Protein AF-0000000070797316 (afdb_homodimer)

InterPro domains:
  IPR006115 6-phosphogluconate dehydrogenase, NADP-binding [PF03446] (33-115)
  IPR006183 6-phosphogluconate dehydrogenase [PR00076] (32-55)
  IPR006183 6-phosphogluconate dehydrogenase [PR00076] (95-124)
  IPR006183 6-phosphogluconate dehydrogenase [PTHR11811] (19-117)
  IPR036291 NAD(P)-binding domain superfamily [SSF51735] (32-117)

Nearest PDB structures (foldseek):
  2jkv-assembly2_C  TM=8.839E-01  e=1.333E-13  Homo sapiens
  4gwg-assembly1_A  TM=8.909E-01  e=3.448E-13  Homo sapiens
  1pgn-assembly1_A  TM=8.953E-01  e=1.535E-12  Ovis aries
  2p4q-assembly1_A-2  TM=8.786E-01  e=1.181E-10  Saccharomyces cerevisiae
  8i4q-assembly1_A  TM=8.515E-01  e=7.485E-07  Corynebacterium glutamicum ATCC 13032

pLDDT: mean 78.09, std 25.29, range [27.81, 98.44]

Foldseek 3Di:
DPDDPVPPPPPPPPPPPPPPVPVPVPQLAQDFAAEEEDDDPVRLVVCVVVQVVPGEYEYHYPPQVSQVVSCVPVCPPTNYHYDNDPVSSQSNHDPPYHYHYDDDDDDVVVVVVVVVPPPVPPPPPHD/DPDPPVPCPPPPPPPPPPPPVPVPVPQLAQDFAAEEEDDDPVRLVVCVVVQVVPGEYEYHYPPQVSQVVSCVPVCPPTNYHYDNDPVSSQSNHDPPYHYHYDDDDDDVVVVVVVVVPPPVPPPPPHD

Solvent-accessible surface area (backbone atoms only — not comparable to full-atom values): 14472 Å² total; per-residue (Å²): 136,85,78,81,78,77,77,80,76,73,76,74,72,72,75,70,70,74,71,71,71,66,71,63,71,63,71,61,59,55,68,16,58,32,33,38,39,23,70,34,75,68,37,46,53,51,51,53,52,40,38,77,70,72,41,27,36,30,38,32,38,80,55,46,66,56,38,55,50,39,47,71,50,89,40,47,92,53,71,63,40,75,27,84,42,72,68,53,42,59,46,22,35,29,86,75,40,37,35,36,38,33,26,31,66,45,70,73,51,49,52,49,50,56,55,61,55,35,80,87,40,65,83,60,44,51,58,136,85,78,82,78,77,78,80,76,74,77,74,72,77,74,74,71,75,71,71,70,65,72,64,72,63,71,60,60,54,66,17,59,32,33,38,39,25,69,34,75,69,38,46,53,51,50,53,53,40,39,76,71,70,42,28,37,30,35,31,38,81,55,45,67,57,38,55,50,39,48,70,50,88,40,48,92,53,69,61,40,75,28,85,42,70,69,54,42,59,46,21,36,28,86,77,39,37,34,38,39,32,27,31,66,46,70,71,52,50,53,49,49,55,56,59,56,35,80,84,40,66,83,60,47,50,58

Secondary structure (DSSP, 8-state):
-----------------------------S-BSEEEE--SHHHHHHHHHHHHTT--EEEE-SSHHHHHHHHHTTTTTSS-EE-SSHHHHHHTBPSS-EEEEEEE-SHHHHHHHHHHHSTTS-TTSB-/-----------------------------S-BSEEEE--SHHHHHHHHHHHHTT--EEEE-SSHHHHHHHHHTTTTTSS-EE-SSHHHHHHTBPSS-EEEEEEE-SHHHHHHHHHHHSTTS-TTSB-

Organism: Delphinapterus leucas (NCBI:txid9749)

Radius of gyration: 30.74 Å; Cα contacts (8 Å, |Δi|>4): 399; chains: 2; bounding box: 33×160×83 Å

Structure (mmCIF, N/CA/C/O backbone):
data_AF-0000000070797316-model_v1
#
loop_
_entity.id
_entity.type
_entity.pdbx_description
1 polymer '6-phosphogluconate dehydrogenase, decarboxylating-like isoform X2'
#
loop_
_atom_site.group_PDB
_atom_site.id
_atom_site.type_symbol
_atom_site.label_atom_id
_atom_site.label_alt_id
_atom_site.label_comp_id
_atom_site.label_asym_id
_atom_site.label_entity_id
_atom_site.label_seq_id
_atom_site.pdbx_PDB_ins_code
_atom_site.Cartn_x
_atom_site.Cartn_y
_atom_site.Cartn_z
_atom_site.occupancy
_atom_site.B_iso_or_equiv
_atom_site.auth_seq_id
_atom_site.auth_comp_id
_atom_site.auth_asym_id
_atom_site.auth_atom_id
_atom_site.pdbx_PDB_model_num
ATOM 1 N N . MET A 1 1 ? 17 -79.562 -42.688 1 29.62 1 MET A N 1
ATOM 2 C CA . MET A 1 1 ? 16.516 -78.25 -43.062 1 29.62 1 MET A CA 1
ATOM 3 C C . MET A 1 1 ? 15.875 -77.562 -41.875 1 29.62 1 MET A C 1
ATOM 5 O O . MET A 1 1 ? 14.852 -78 -41.344 1 29.62 1 MET A O 1
ATOM 9 N N . ARG A 1 2 ? 16.766 -77.125 -40.844 1 35.47 2 ARG A N 1
ATOM 10 C CA . ARG A 1 2 ? 16.734 -76.562 -39.5 1 35.47 2 ARG A CA 1
ATOM 11 C C . ARG A 1 2 ? 16.016 -75.188 -39.5 1 35.47 2 ARG A C 1
ATOM 13 O O . ARG A 1 2 ? 16.531 -74.25 -40.062 1 35.47 2 ARG A O 1
ATOM 20 N N . GLY A 1 3 ? 14.625 -75.188 -39.844 1 32.38 3 GLY A N 1
ATOM 21 C CA . GLY A 1 3 ? 13.797 -74 -40.031 1 32.38 3 GLY A CA 1
ATOM 22 C C . GLY A 1 3 ? 13.945 -73 -38.906 1 32.38 3 GLY A C 1
ATOM 23 O O . GLY A 1 3 ? 14.219 -73.375 -37.75 1 32.38 3 GLY A O 1
ATOM 24 N N . ASP A 1 4 ? 14.43 -71.688 -39.219 1 31.62 4 ASP A N 1
ATOM 25 C CA . ASP A 1 4 ? 14.773 -70.438 -38.594 1 31.62 4 ASP A CA 1
ATOM 26 C C . ASP A 1 4 ? 13.609 -69.875 -37.781 1 31.62 4 ASP A C 1
ATOM 28 O O . ASP A 1 4 ? 12.586 -69.438 -38.375 1 31.62 4 ASP A O 1
ATOM 32 N N . ILE A 1 5 ? 13.18 -70.438 -36.656 1 37.09 5 ILE A N 1
ATOM 33 C CA . ILE A 1 5 ? 12.102 -70 -35.781 1 37.09 5 ILE A CA 1
ATOM 34 C C . ILE A 1 5 ? 12.398 -68.562 -35.312 1 37.09 5 ILE A C 1
ATOM 36 O O . ILE A 1 5 ? 13.172 -68.375 -34.375 1 37.09 5 ILE A O 1
ATOM 40 N N . ARG A 1 6 ? 12.758 -67.625 -36.25 1 38.03 6 ARG A N 1
ATOM 41 C CA . ARG A 1 6 ? 12.93 -66.188 -35.844 1 38.03 6 ARG A CA 1
ATOM 42 C C . ARG A 1 6 ? 11.75 -65.688 -35.031 1 38.03 6 ARG A C 1
ATOM 44 O O . ARG A 1 6 ? 10.609 -65.75 -35.469 1 38.03 6 ARG A O 1
ATOM 51 N N . SER A 1 7 ? 11.695 -66.062 -33.656 1 33.03 7 SER A N 1
ATOM 52 C CA . SER A 1 7 ? 10.781 -65.562 -32.625 1 33.03 7 SER A CA 1
ATOM 53 C C . SER A 1 7 ? 10.68 -64.062 -32.656 1 33.03 7 SER A C 1
ATOM 55 O O . SER A 1 7 ? 11.695 -63.344 -32.594 1 33.03 7 SER A O 1
ATOM 57 N N . ALA A 1 8 ? 9.664 -63.375 -33.375 1 30.77 8 ALA A N 1
ATOM 58 C CA . ALA A 1 8 ? 9.172 -62 -33.438 1 30.77 8 ALA A CA 1
ATOM 59 C C . ALA A 1 8 ? 9.016 -61.406 -32.062 1 30.77 8 ALA A C 1
ATOM 61 O O . ALA A 1 8 ? 8.078 -61.719 -31.328 1 30.77 8 ALA A O 1
ATOM 62 N N . SER A 1 9 ? 10.047 -61.344 -31.172 1 31.19 9 SER A N 1
ATOM 63 C CA . SER A 1 9 ? 9.969 -60.562 -29.938 1 31.19 9 SER A CA 1
ATOM 64 C C . SER A 1 9 ? 9.484 -59.156 -30.188 1 31.19 9 SER A C 1
ATOM 66 O O . SER A 1 9 ? 10.164 -58.344 -30.828 1 31.19 9 SER A O 1
ATOM 68 N N . ALA A 1 10 ? 8.219 -58.969 -30.656 1 28.97 10 ALA A N 1
ATOM 69 C CA . ALA A 1 10 ? 7.582 -57.656 -30.781 1 28.97 10 ALA A CA 1
ATOM 70 C C . ALA A 1 10 ? 7.82 -56.812 -29.547 1 28.97 10 ALA A C 1
ATOM 72 O O . ALA A 1 10 ? 7.547 -57.25 -28.422 1 28.97 10 ALA A O 1
ATOM 73 N N . LEU A 1 11 ? 8.93 -55.969 -29.547 1 32.12 11 LEU A N 1
ATOM 74 C CA . LEU A 1 11 ? 9.281 -54.875 -28.641 1 32.12 11 LEU A CA 1
ATOM 75 C C . LEU A 1 11 ? 8.047 -54.031 -28.312 1 32.12 11 LEU A C 1
ATOM 77 O O . LEU A 1 11 ? 7.402 -53.5 -29.219 1 32.12 11 LEU A O 1
ATOM 81 N N . MET A 1 12 ? 7.172 -54.5 -27.453 1 34.19 12 MET A N 1
ATOM 82 C CA . MET A 1 12 ? 6.102 -53.656 -26.938 1 34.19 12 MET A CA 1
ATOM 83 C C . MET A 1 12 ? 6.648 -52.312 -26.469 1 34.19 12 MET A C 1
ATOM 85 O O . MET A 1 12 ? 7.418 -52.25 -25.5 1 34.19 12 MET A O 1
ATOM 89 N N . ARG A 1 13 ? 7.102 -51.5 -27.406 1 33.03 13 ARG A N 1
ATOM 90 C CA . ARG A 1 13 ? 7.438 -50.125 -26.984 1 33.03 13 ARG A CA 1
ATOM 91 C C . ARG A 1 13 ? 6.32 -49.531 -26.141 1 33.03 13 ARG A C 1
ATOM 93 O O . ARG A 1 13 ? 5.16 -49.5 -26.547 1 33.03 13 ARG A O 1
ATOM 100 N N . SER A 1 14 ? 6.301 -49.781 -24.812 1 28.25 14 SER A N 1
ATOM 101 C CA . SER A 1 14 ? 5.453 -49.062 -23.875 1 28.25 14 SER A CA 1
ATOM 102 C C . SER A 1 14 ? 5.375 -47.594 -24.203 1 28.25 14 SER A C 1
ATOM 104 O O . SER A 1 14 ? 6.402 -46.938 -24.375 1 28.25 14 SER A O 1
ATOM 106 N N . SER A 1 15 ? 4.527 -47.219 -25.172 1 31.12 15 SER A N 1
ATOM 107 C CA . SER A 1 15 ? 4.172 -45.812 -25.344 1 31.12 15 SER A CA 1
ATOM 108 C C . SER A 1 15 ? 3.932 -45.125 -24 1 31.12 15 SER A C 1
ATOM 110 O O . SER A 1 15 ? 3.043 -45.531 -23.25 1 31.12 15 SER A O 1
ATOM 112 N N . ALA A 1 16 ? 5.016 -45.031 -23.234 1 32.06 16 ALA A N 1
ATOM 113 C CA . ALA A 1 16 ? 4.844 -44.125 -22.078 1 32.06 16 ALA A CA 1
ATOM 114 C C . ALA A 1 16 ? 4.074 -42.875 -22.453 1 32.06 16 ALA A C 1
ATOM 116 O O . ALA A 1 16 ? 4.453 -42.156 -23.391 1 32.06 16 ALA A O 1
ATOM 117 N N . SER A 1 17 ? 2.738 -42.969 -22.453 1 33.59 17 SER A N 1
ATOM 118 C CA . SER A 1 17 ? 1.875 -41.812 -22.516 1 33.59 17 SER A CA 1
ATOM 119 C C . SER A 1 17 ? 2.48 -40.625 -21.75 1 33.59 17 SER A C 1
ATOM 121 O O . SER A 1 17 ? 2.889 -40.781 -20.594 1 33.59 17 SER A O 1
ATOM 123 N N . ARG A 1 18 ? 3.371 -39.969 -22.391 1 32.66 18 ARG A N 1
ATOM 124 C CA . ARG A 1 18 ? 3.734 -38.656 -21.828 1 32.66 18 ARG A CA 1
ATOM 125 C C . ARG A 1 18 ? 2.51 -37.938 -21.266 1 32.66 18 ARG A C 1
ATOM 127 O O . ARG A 1 18 ? 1.608 -37.562 -22.016 1 32.66 18 ARG A O 1
ATOM 134 N N . ALA A 1 19 ? 1.953 -38.438 -20.156 1 31.92 19 ALA A N 1
ATOM 135 C CA . ALA A 1 19 ? 0.978 -37.625 -19.453 1 31.92 19 ALA A CA 1
ATOM 136 C C . ALA A 1 19 ? 1.397 -36.156 -19.438 1 31.92 19 ALA A C 1
ATOM 138 O O . ALA A 1 19 ? 2.502 -35.812 -19 1 31.92 19 ALA A O 1
ATOM 139 N N . SER A 1 20 ? 1.18 -35.469 -20.531 1 33.41 20 SER A N 1
ATOM 140 C CA . SER A 1 20 ? 1.221 -34 -20.469 1 33.41 20 SER A CA 1
ATOM 141 C C . SER A 1 20 ? 0.668 -33.5 -19.141 1 33.41 20 SER A C 1
ATOM 143 O O . SER A 1 20 ? -0.487 -33.75 -18.797 1 33.41 20 SER A O 1
ATOM 145 N N . SER A 1 21 ? 1.352 -33.688 -18.109 1 33.62 21 SER A N 1
ATOM 146 C CA . SER A 1 21 ? 0.996 -32.906 -16.922 1 33.62 21 SER A CA 1
ATOM 147 C C . SER A 1 21 ? 0.482 -31.531 -17.297 1 33.62 21 SER A C 1
ATOM 149 O O . SER A 1 21 ? 1.249 -30.688 -17.75 1 33.62 21 SER A O 1
ATOM 151 N N . ARG A 1 22 ? -0.568 -31.484 -18.109 1 33.38 22 ARG A N 1
ATOM 152 C CA . ARG A 1 22 ? -1.17 -30.156 -18.109 1 33.38 22 ARG A CA 1
ATOM 153 C C . ARG A 1 22 ? -1.063 -29.5 -16.75 1 33.38 22 ARG A C 1
ATOM 155 O O . ARG A 1 22 ? -1.575 -30.016 -15.758 1 33.38 22 ARG A O 1
ATOM 162 N N . VAL A 1 23 ? 0.022 -29.016 -16.391 1 33.59 23 VAL A N 1
ATOM 163 C CA . VAL A 1 23 ? -0.041 -28.047 -15.297 1 33.59 23 VAL A CA 1
ATOM 164 C C . VAL A 1 23 ? -1.398 -27.344 -15.312 1 33.59 23 VAL A C 1
ATOM 166 O O . VAL A 1 23 ? -1.705 -26.578 -16.234 1 33.59 23 VAL A O 1
ATOM 169 N N . VAL A 1 24 ? -2.523 -28.031 -15.297 1 36.59 24 VAL A N 1
ATOM 170 C CA . VAL A 1 24 ? -3.799 -27.375 -15.031 1 36.59 24 VAL A CA 1
ATOM 171 C C . VAL A 1 24 ? -3.555 -26.016 -14.359 1 36.59 24 VAL A C 1
ATOM 173 O O . VAL A 1 24 ? -2.965 -25.953 -13.273 1 36.59 24 VAL A O 1
ATOM 176 N N . ARG A 1 25 ? -3.1 -25.094 -15.141 1 42 25 ARG A N 1
ATOM 177 C CA . ARG A 1 25 ? -3.135 -23.781 -14.523 1 42 25 ARG A CA 1
ATOM 178 C C . ARG A 1 25 ? -4.262 -23.688 -13.5 1 42 25 ARG A C 1
ATOM 180 O O . ARG A 1 25 ? -5.438 -23.641 -13.867 1 42 25 ARG A O 1
ATOM 187 N N . LYS A 1 26 ? -4.277 -24.547 -12.461 1 45.47 26 LYS A N 1
ATOM 188 C CA . LYS A 1 26 ? -5.285 -24.453 -11.414 1 45.47 26 LYS A CA 1
ATOM 189 C C . LYS A 1 26 ? -5.996 -23.094 -11.461 1 45.47 26 LYS A C 1
ATOM 191 O O . LYS A 1 26 ? -5.348 -22.062 -11.586 1 45.47 26 LYS A O 1
ATOM 196 N N . LYS A 1 27 ? -7.031 -23.031 -12.18 1 51.56 27 LYS A N 1
ATOM 197 C CA . LYS A 1 27 ? -7.906 -21.859 -12.055 1 51.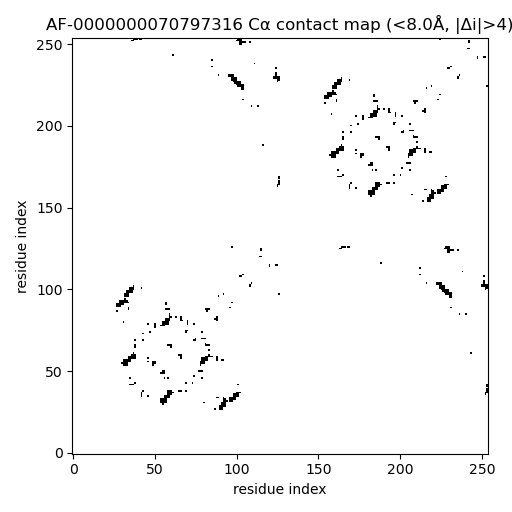56 27 LYS A CA 1
ATOM 198 C C . LYS A 1 27 ? -7.723 -21.172 -10.711 1 51.56 27 LYS A C 1
ATOM 200 O O . LYS A 1 27 ? -7.891 -21.797 -9.656 1 51.56 27 LYS A O 1
ATOM 205 N N . ALA A 1 28 ? -6.809 -20.328 -10.688 1 61.72 28 ALA A N 1
ATOM 206 C CA . ALA A 1 28 ? -6.496 -19.688 -9.414 1 61.72 28 ALA A CA 1
ATOM 207 C C . ALA A 1 28 ? -7.766 -19.281 -8.672 1 61.72 28 ALA A C 1
ATOM 209 O O . ALA A 1 28 ? -8.617 -18.594 -9.234 1 61.72 28 ALA A O 1
ATOM 210 N N . TYR A 1 29 ? -8.391 -20.234 -7.949 1 77.31 29 TYR A N 1
ATOM 211 C CA . TYR A 1 29 ? -9.492 -19.891 -7.062 1 77.31 29 TYR A CA 1
ATOM 212 C C . TYR A 1 29 ? -9.109 -18.75 -6.129 1 77.31 29 TYR A C 1
ATOM 214 O O . TYR A 1 29 ? -7.961 -18.641 -5.695 1 77.31 29 TYR A O 1
ATOM 222 N N . PRO A 1 30 ? -10.047 -17.75 -6.152 1 89.44 30 PRO A N 1
ATOM 223 C CA . PRO A 1 30 ? -9.773 -16.688 -5.191 1 89.44 30 PRO A CA 1
ATOM 224 C C . PRO A 1 30 ? -9.469 -17.219 -3.791 1 89.44 30 PRO A C 1
ATOM 226 O O . PRO A 1 30 ? -10.281 -17.938 -3.209 1 89.44 30 PRO A O 1
ATOM 229 N N . GLU A 1 31 ? -8.234 -16.969 -3.412 1 95.5 31 GLU A N 1
ATOM 230 C CA . GLU A 1 31 ? -7.844 -17.453 -2.09 1 95.5 31 GLU A CA 1
ATOM 231 C C . GLU A 1 31 ? -7.223 -16.328 -1.257 1 95.5 31 GLU A C 1
ATOM 233 O O . GLU A 1 31 ? -7.168 -16.422 -0.029 1 95.5 31 GLU A O 1
ATOM 238 N N . ALA A 1 32 ? -6.758 -15.297 -1.873 1 98.12 32 ALA A N 1
ATOM 239 C CA . ALA A 1 32 ? -6.031 -14.25 -1.16 1 98.12 32 ALA A CA 1
ATOM 240 C C . ALA A 1 32 ? -6.984 -13.188 -0.627 1 98.12 32 ALA A C 1
ATOM 242 O O . ALA A 1 32 ? -7.941 -12.805 -1.303 1 98.12 32 ALA A O 1
ATOM 243 N N . ASP A 1 33 ? -6.684 -12.68 0.552 1 97.12 33 ASP A N 1
ATOM 244 C CA . ASP A 1 33 ? -7.453 -11.602 1.161 1 97.12 33 ASP A CA 1
ATOM 245 C C . ASP A 1 33 ? -7.027 -10.242 0.607 1 97.12 33 ASP A C 1
ATOM 247 O O . ASP A 1 33 ? -7.828 -9.312 0.558 1 97.12 33 ASP A O 1
ATOM 251 N N . ILE A 1 34 ? -5.793 -10.18 0.216 1 96.88 34 ILE A N 1
ATOM 252 C CA . ILE A 1 34 ? -5.219 -8.906 -0.206 1 96.88 34 ILE A CA 1
ATOM 253 C C . ILE A 1 34 ? -4.023 -9.156 -1.122 1 96.88 34 ILE A C 1
ATOM 255 O O . ILE A 1 34 ? -3.326 -10.164 -0.979 1 96.88 34 ILE A O 1
ATOM 259 N N . ALA A 1 35 ? -3.863 -8.297 -2.031 1 97.62 35 ALA A N 1
ATOM 260 C CA . ALA A 1 35 ? -2.672 -8.352 -2.875 1 97.62 35 ALA A CA 1
ATOM 261 C C . ALA A 1 35 ? -1.685 -7.25 -2.508 1 97.62 35 ALA A C 1
ATOM 263 O O . ALA A 1 35 ? -2.088 -6.145 -2.143 1 97.62 35 ALA A O 1
ATOM 264 N N . LEU A 1 36 ? -0.41 -7.59 -2.596 1 97.38 36 LEU A N 1
ATOM 265 C CA . LEU A 1 36 ? 0.636 -6.59 -2.412 1 97.38 36 LEU A CA 1
ATOM 266 C C . LEU A 1 36 ? 1.583 -6.566 -3.607 1 97.38 36 LEU A C 1
ATOM 268 O O . LEU A 1 36 ? 2.113 -7.605 -4.004 1 97.38 36 LEU A O 1
ATOM 272 N N . ILE A 1 37 ? 1.711 -5.375 -4.137 1 95.44 37 ILE A N 1
ATOM 273 C CA . ILE A 1 37 ? 2.605 -5.164 -5.27 1 95.44 37 ILE A CA 1
ATOM 274 C C . ILE A 1 37 ? 3.85 -4.406 -4.812 1 95.44 37 ILE A C 1
ATOM 276 O O . ILE A 1 37 ? 3.76 -3.252 -4.391 1 95.44 37 ILE A O 1
ATOM 280 N N . GLY A 1 38 ? 5.004 -5.098 -4.953 1 93.88 38 GLY A N 1
ATOM 281 C CA . GLY A 1 38 ? 6.277 -4.562 -4.5 1 93.88 38 GLY A CA 1
ATOM 282 C C . GLY A 1 38 ? 6.938 -5.418 -3.434 1 93.88 38 GLY A C 1
ATOM 283 O O . GLY A 1 38 ? 6.457 -5.48 -2.301 1 93.88 38 GLY A O 1
ATOM 284 N N . LEU A 1 39 ? 8.133 -5.984 -3.791 1 94.56 39 LEU A N 1
ATOM 285 C CA . LEU A 1 39 ? 8.742 -6.961 -2.898 1 94.56 39 LEU A CA 1
ATOM 286 C C . LEU A 1 39 ? 10.148 -6.527 -2.5 1 94.56 39 LEU A C 1
ATOM 288 O O . LEU A 1 39 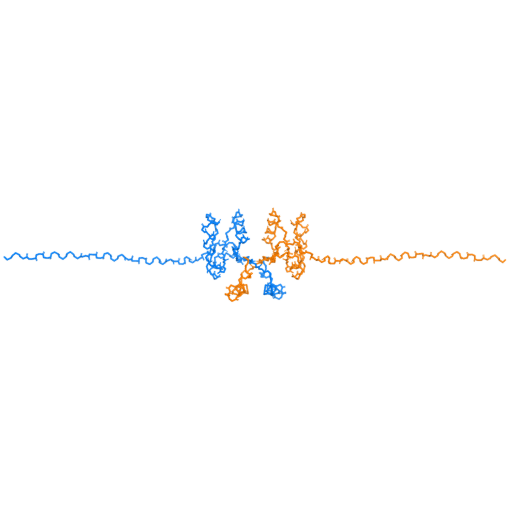? 11.055 -7.359 -2.373 1 94.56 39 LEU A O 1
ATOM 292 N N . ALA A 1 40 ? 10.352 -5.207 -2.473 1 91.75 40 ALA A N 1
ATOM 293 C CA . ALA A 1 40 ? 11.562 -4.777 -1.773 1 91.75 40 ALA A CA 1
ATOM 294 C C . ALA A 1 40 ? 11.516 -5.188 -0.304 1 91.75 40 ALA A C 1
ATOM 296 O O . ALA A 1 40 ? 10.562 -5.824 0.143 1 91.75 40 ALA A O 1
ATOM 297 N N . VAL A 1 41 ? 12.461 -4.875 0.44 1 90.38 41 VAL A N 1
ATOM 298 C CA . VAL A 1 41 ? 12.586 -5.352 1.813 1 90.38 41 VAL A CA 1
ATOM 299 C C . VAL A 1 41 ? 11.352 -4.957 2.615 1 90.38 41 VAL A C 1
ATOM 301 O O . VAL A 1 41 ? 10.797 -5.773 3.355 1 90.38 41 VAL A O 1
ATOM 304 N N . MET A 1 42 ? 10.883 -3.744 2.332 1 90.88 42 MET A N 1
ATOM 305 C CA . MET A 1 42 ? 9.703 -3.264 3.051 1 90.88 42 MET A CA 1
ATOM 306 C C . MET A 1 42 ? 8.477 -4.094 2.695 1 90.88 42 MET A C 1
ATOM 308 O O . MET A 1 42 ? 7.711 -4.484 3.578 1 90.88 42 MET A O 1
ATOM 312 N N . GLY A 1 43 ? 8.281 -4.371 1.476 1 94.56 43 GLY A N 1
ATOM 313 C CA . GLY A 1 43 ? 7.141 -5.152 1.03 1 94.56 43 GLY A CA 1
ATOM 314 C C . GLY A 1 43 ? 7.113 -6.555 1.612 1 94.56 43 GLY A C 1
ATOM 315 O O . GLY A 1 43 ? 6.062 -7.027 2.047 1 94.56 43 GLY A O 1
ATOM 316 N N . GLN A 1 44 ? 8.266 -7.129 1.657 1 95.75 44 GLN A N 1
ATOM 317 C CA . GLN A 1 44 ? 8.367 -8.484 2.191 1 95.75 44 GLN A CA 1
ATOM 318 C C . GLN A 1 44 ? 7.996 -8.516 3.67 1 95.75 44 GLN A C 1
ATOM 320 O O . GLN A 1 44 ? 7.238 -9.391 4.102 1 95.75 44 GLN A O 1
ATOM 325 N N . ASN A 1 45 ? 8.453 -7.609 4.418 1 93 45 ASN A N 1
ATOM 326 C CA . ASN A 1 45 ? 8.141 -7.531 5.84 1 93 45 ASN A CA 1
ATOM 327 C C . ASN A 1 45 ? 6.648 -7.328 6.078 1 93 45 ASN A C 1
ATOM 329 O O . ASN A 1 45 ? 6.074 -7.926 6.988 1 93 45 ASN A O 1
ATOM 333 N N . LEU A 1 46 ? 6.086 -6.559 5.211 1 94 46 LEU A N 1
ATOM 334 C CA . LEU A 1 46 ? 4.656 -6.293 5.328 1 94 46 LEU A CA 1
ATOM 335 C C . LEU A 1 46 ? 3.85 -7.562 5.082 1 94 46 LEU A C 1
ATOM 337 O O . LEU A 1 46 ? 2.918 -7.863 5.832 1 94 46 LEU A O 1
ATOM 341 N N . ILE A 1 47 ? 4.266 -8.234 4.109 1 96.94 47 ILE A N 1
ATOM 342 C CA . ILE A 1 47 ? 3.572 -9.469 3.762 1 96.94 47 ILE A CA 1
ATOM 343 C C . ILE A 1 47 ? 3.672 -10.469 4.914 1 96.94 47 ILE A C 1
ATOM 345 O O . ILE A 1 47 ? 2.674 -11.07 5.309 1 96.94 47 ILE A O 1
ATOM 349 N N . LEU A 1 48 ? 4.801 -10.594 5.457 1 96.44 48 LEU A N 1
ATOM 350 C CA . LEU A 1 48 ? 5.02 -11.57 6.52 1 96.44 48 LEU A CA 1
ATOM 351 C C . LEU A 1 48 ? 4.238 -11.195 7.773 1 96.44 48 LEU A C 1
ATOM 353 O O . LEU A 1 48 ? 3.686 -12.062 8.453 1 96.44 48 LEU A O 1
ATOM 357 N N . ASN A 1 49 ? 4.203 -9.891 8.086 1 93.75 49 ASN A N 1
ATOM 358 C CA . ASN A 1 49 ? 3.391 -9.43 9.203 1 93.75 49 ASN A CA 1
ATOM 359 C C . ASN A 1 49 ? 1.917 -9.773 9.008 1 93.75 49 ASN A C 1
ATOM 361 O O . ASN A 1 49 ? 1.258 -10.258 9.922 1 93.75 49 ASN A O 1
ATOM 365 N N . MET A 1 50 ? 1.439 -9.586 7.801 1 95.19 50 MET A N 1
ATOM 366 C CA . MET A 1 50 ? 0.043 -9.883 7.496 1 95.19 50 MET A CA 1
ATOM 367 C C . MET A 1 50 ? -0.226 -11.383 7.582 1 95.19 50 MET A C 1
ATOM 369 O O . MET A 1 50 ? -1.271 -11.797 8.086 1 95.19 50 MET A O 1
ATOM 373 N N . ASN A 1 51 ? 0.726 -12.062 7.086 1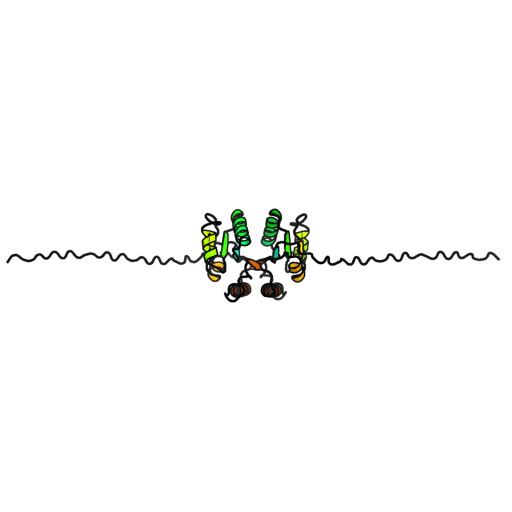 97.12 51 ASN A N 1
ATOM 374 C CA . ASN A 1 51 ? 0.617 -13.508 7.219 1 97.12 51 ASN A CA 1
ATOM 375 C C . ASN A 1 51 ? 0.486 -13.93 8.68 1 97.12 51 ASN A C 1
ATOM 377 O O . ASN A 1 51 ? -0.352 -14.766 9.016 1 97.12 51 ASN A O 1
ATOM 381 N N . ASP A 1 52 ? 1.274 -13.336 9.555 1 94.62 52 ASP A N 1
ATOM 382 C CA . ASP A 1 52 ? 1.287 -13.672 10.977 1 94.62 52 ASP A CA 1
ATOM 383 C C . ASP A 1 52 ? -0.037 -13.297 11.641 1 94.62 52 ASP A C 1
ATOM 385 O O . ASP A 1 52 ? -0.382 -13.828 12.695 1 94.62 52 ASP A O 1
ATOM 389 N N . HIS A 1 53 ? -0.714 -12.445 10.945 1 93.62 53 HIS A N 1
ATOM 390 C CA . HIS A 1 53 ? -2.002 -12.023 11.484 1 93.62 53 HIS A CA 1
ATOM 391 C C . HIS A 1 53 ? -3.148 -12.789 10.828 1 93.62 53 HIS A C 1
ATOM 393 O O . HIS A 1 53 ? -4.312 -12.406 10.977 1 93.62 53 HIS A O 1
ATOM 399 N N . GLY A 1 54 ? -2.795 -13.742 9.93 1 95.38 54 GLY A N 1
ATOM 400 C CA . GLY A 1 54 ? -3.803 -14.68 9.461 1 95.38 54 GLY A CA 1
ATOM 401 C C . GLY A 1 54 ? -4.336 -14.344 8.086 1 95.38 54 GLY A C 1
ATOM 402 O O . GLY A 1 54 ? -5.258 -14.992 7.594 1 95.38 54 GLY A O 1
ATOM 403 N N . PHE A 1 55 ? -3.734 -13.398 7.453 1 96.12 55 PHE A N 1
ATOM 404 C CA . PHE A 1 55 ? -4.184 -13.031 6.117 1 96.12 55 PHE A CA 1
ATOM 405 C C . PHE A 1 55 ? -3.449 -13.844 5.055 1 96.12 55 PHE A C 1
ATOM 407 O O . PHE A 1 55 ? -2.248 -14.094 5.176 1 96.12 55 PHE A O 1
ATOM 414 N N . VAL A 1 56 ? -4.207 -14.164 4.07 1 98.12 56 VAL A N 1
ATOM 415 C CA . VAL A 1 56 ? -3.586 -14.719 2.875 1 98.12 56 VAL A CA 1
ATOM 416 C C . VAL A 1 56 ? -3.246 -13.594 1.898 1 98.12 56 VAL A C 1
ATOM 418 O O . VAL A 1 56 ? -4.137 -12.898 1.404 1 98.12 56 VAL A O 1
ATOM 421 N N . VAL A 1 57 ? -1.938 -13.461 1.632 1 98.25 57 VAL A N 1
ATOM 422 C CA . VAL A 1 57 ? -1.488 -12.359 0.785 1 98.25 57 VAL A CA 1
ATOM 423 C C . VAL A 1 57 ? -1.06 -12.898 -0.578 1 98.25 57 VAL A C 1
ATOM 425 O O . VAL A 1 57 ? -0.328 -13.883 -0.659 1 98.25 57 VAL A O 1
ATOM 428 N N . CYS A 1 58 ? -1.54 -12.242 -1.622 1 98.44 58 CYS A N 1
ATOM 429 C CA . CYS A 1 58 ? -1.031 -12.5 -2.965 1 98.44 58 CYS A CA 1
ATOM 430 C C . CYS A 1 58 ? 0.099 -11.539 -3.311 1 98.44 58 CYS A C 1
ATOM 432 O O . CYS A 1 58 ? -0.122 -10.328 -3.428 1 98.44 58 CYS A O 1
ATOM 434 N N . ALA A 1 59 ? 1.273 -12.086 -3.494 1 98.31 59 ALA A N 1
ATOM 435 C CA . ALA A 1 59 ? 2.459 -11.273 -3.768 1 98.31 59 ALA A CA 1
ATOM 436 C C . ALA A 1 59 ? 2.699 -11.141 -5.27 1 98.31 59 ALA A C 1
ATOM 438 O O . ALA A 1 59 ? 2.639 -12.133 -6.004 1 98.31 59 ALA A O 1
ATOM 439 N N . PHE A 1 60 ? 2.994 -9.906 -5.684 1 96.38 60 PHE A N 1
ATOM 440 C CA . PHE A 1 60 ? 3.354 -9.617 -7.066 1 96.38 60 PHE A CA 1
ATOM 441 C C . PHE A 1 60 ? 4.469 -8.578 -7.133 1 96.38 60 PHE A C 1
ATOM 443 O O . PHE A 1 60 ? 4.551 -7.695 -6.281 1 96.38 60 PHE A O 1
ATOM 450 N N . ASN A 1 61 ? 5.258 -8.773 -8.172 1 94.88 61 ASN A N 1
ATOM 451 C CA . ASN A 1 61 ? 6.348 -7.844 -8.445 1 94.88 61 ASN A CA 1
ATOM 452 C C . ASN A 1 61 ? 6.648 -7.754 -9.945 1 94.88 61 ASN A C 1
ATOM 454 O O . ASN A 1 61 ? 6.391 -8.703 -10.688 1 94.88 61 ASN A O 1
ATOM 458 N N . ARG A 1 62 ? 7.098 -6.625 -10.242 1 90.19 62 ARG A N 1
ATOM 459 C CA . ARG A 1 62 ? 7.457 -6.438 -11.641 1 90.19 62 ARG A CA 1
ATOM 460 C C . ARG A 1 62 ? 8.438 -7.512 -12.102 1 90.19 62 ARG A C 1
ATOM 462 O O . ARG A 1 62 ? 8.242 -8.117 -13.156 1 90.19 62 ARG A O 1
ATOM 469 N N . THR A 1 63 ? 9.469 -7.719 -11.297 1 91.06 63 THR A N 1
ATOM 470 C CA . THR A 1 63 ? 10.383 -8.82 -11.562 1 91.06 63 THR A CA 1
ATOM 471 C C . THR A 1 63 ? 9.859 -10.125 -10.961 1 91.06 63 THR A C 1
ATOM 473 O O . THR A 1 63 ? 9.898 -10.32 -9.742 1 91.06 63 THR A O 1
ATOM 476 N N . VAL A 1 64 ? 9.492 -10.992 -11.805 1 92.25 64 VAL A N 1
ATOM 477 C CA . VAL A 1 64 ? 8.781 -12.195 -11.398 1 92.25 64 VAL A CA 1
ATOM 478 C C . VAL A 1 64 ? 9.703 -13.086 -10.562 1 92.25 64 VAL A C 1
ATOM 480 O O . VAL A 1 64 ? 9.25 -13.75 -9.625 1 92.25 64 VAL A O 1
ATOM 483 N N . SER A 1 65 ? 10.922 -13.094 -10.875 1 96.25 65 SER A N 1
ATOM 484 C CA . SER A 1 65 ? 11.859 -13.945 -10.141 1 96.25 65 SER A CA 1
ATOM 485 C C . SER A 1 65 ? 11.906 -13.57 -8.664 1 96.25 65 SER A C 1
ATOM 487 O O . SER A 1 65 ? 12.172 -14.422 -7.812 1 96.25 65 SER A O 1
ATOM 489 N N . LYS A 1 66 ? 11.641 -12.328 -8.32 1 95.25 66 LYS A N 1
ATOM 490 C CA . LYS A 1 66 ? 11.617 -11.898 -6.926 1 95.25 66 LYS A CA 1
ATOM 491 C C . LYS A 1 66 ? 10.477 -12.562 -6.164 1 95.25 66 LYS A C 1
ATOM 493 O O . LYS A 1 66 ? 10.602 -12.852 -4.973 1 95.25 66 LYS A O 1
ATOM 498 N N . VAL A 1 67 ? 9.406 -12.805 -6.859 1 97.31 67 VAL A N 1
ATOM 499 C CA . VAL A 1 67 ? 8.281 -13.492 -6.246 1 97.31 67 VAL A CA 1
ATOM 500 C C . VAL A 1 67 ? 8.672 -14.922 -5.895 1 97.31 67 VAL A C 1
ATOM 502 O O . VAL A 1 67 ? 8.445 -15.375 -4.766 1 97.31 67 VAL A O 1
ATOM 505 N N . ASP A 1 68 ? 9.273 -15.562 -6.848 1 97.88 68 ASP A N 1
ATOM 506 C CA . ASP A 1 68 ? 9.688 -16.938 -6.645 1 97.88 68 ASP A CA 1
ATOM 507 C C . ASP A 1 68 ? 10.711 -17.047 -5.512 1 97.88 68 ASP A C 1
ATOM 509 O O . ASP A 1 68 ? 10.617 -17.953 -4.672 1 97.88 68 ASP A O 1
ATOM 513 N N . GLU A 1 69 ? 11.641 -16.141 -5.555 1 98.12 69 GLU A N 1
ATOM 514 C CA . GLU A 1 69 ? 12.656 -16.141 -4.504 1 98.12 69 GLU A CA 1
ATOM 515 C C . GLU A 1 69 ? 12.031 -15.898 -3.135 1 98.12 69 GLU A C 1
ATOM 517 O O . GLU A 1 69 ? 12.383 -16.562 -2.16 1 98.12 69 GLU A O 1
ATOM 522 N N . PHE A 1 70 ? 11.148 -14.977 -3.07 1 98.31 70 PHE A N 1
ATOM 523 C CA . PHE A 1 70 ? 10.469 -14.656 -1.821 1 98.31 70 PHE A CA 1
ATOM 524 C C . PHE A 1 70 ? 9.711 -15.859 -1.285 1 98.31 70 PHE A C 1
ATOM 526 O O . PHE A 1 70 ? 9.789 -16.172 -0.095 1 98.31 70 PHE A O 1
ATOM 533 N N . LEU A 1 71 ? 9.016 -16.609 -2.129 1 98.19 71 LEU A N 1
ATOM 534 C CA . LEU A 1 71 ? 8.211 -17.766 -1.74 1 98.19 71 LEU A CA 1
ATOM 535 C C . LEU A 1 71 ? 9.102 -18.922 -1.296 1 98.19 71 LEU A C 1
ATOM 537 O O . LEU A 1 71 ? 8.727 -19.688 -0.406 1 98.19 71 LEU A O 1
ATOM 541 N N . ALA A 1 72 ? 10.234 -18.953 -1.888 1 98.19 72 ALA A N 1
ATOM 542 C CA . ALA A 1 72 ? 11.133 -20.062 -1.628 1 98.19 72 ALA A CA 1
ATOM 543 C C . ALA A 1 72 ? 11.945 -19.828 -0.359 1 98.19 72 ALA A C 1
ATOM 545 O O . ALA A 1 72 ? 12.531 -20.766 0.191 1 98.19 72 ALA A O 1
ATOM 546 N N . ASN A 1 73 ? 12.023 -18.578 0.142 1 97.81 73 ASN A N 1
ATOM 547 C CA . ASN A 1 73 ? 12.883 -18.234 1.271 1 97.81 73 ASN A CA 1
ATOM 548 C C . ASN A 1 73 ? 12.086 -17.625 2.418 1 97.81 73 ASN A C 1
ATOM 550 O O . ASN A 1 73 ? 11.539 -18.344 3.254 1 97.81 73 ASN A O 1
ATOM 554 N N . GLU A 1 74 ? 11.938 -16.297 2.408 1 96.94 74 GLU A N 1
ATOM 555 C CA . GLU A 1 74 ? 11.328 -15.594 3.531 1 96.94 74 GLU A CA 1
ATOM 556 C C . GLU A 1 74 ? 9.898 -16.078 3.779 1 96.94 74 GLU A C 1
ATOM 558 O O . GLU A 1 74 ? 9.445 -16.109 4.922 1 96.94 74 GLU A O 1
ATOM 563 N N . ALA A 1 75 ? 9.203 -16.438 2.729 1 98.25 75 ALA A N 1
ATOM 564 C CA . ALA A 1 75 ? 7.789 -16.781 2.863 1 98.25 75 ALA A CA 1
ATOM 565 C C . ALA A 1 75 ? 7.574 -18.281 2.832 1 98.25 75 ALA A C 1
ATOM 567 O O . ALA A 1 75 ? 6.445 -18.766 2.672 1 98.25 75 ALA A O 1
ATOM 568 N N . LYS A 1 76 ? 8.633 -18.984 2.896 1 97.56 76 LYS A N 1
ATOM 569 C CA . LYS A 1 76 ? 8.516 -20.453 2.924 1 97.56 76 LYS A CA 1
ATOM 570 C C . LYS A 1 76 ? 7.699 -20.906 4.125 1 97.56 76 LYS A C 1
ATOM 572 O O . LYS A 1 76 ? 7.918 -20.453 5.246 1 97.56 76 LYS A O 1
ATOM 577 N N . GLY A 1 77 ? 6.676 -21.781 3.797 1 96.62 77 GLY A N 1
ATOM 578 C CA . GLY A 1 77 ? 5.863 -22.328 4.871 1 96.62 77 GLY A CA 1
ATOM 579 C C . GLY A 1 77 ? 4.723 -21.422 5.285 1 96.62 77 GLY A C 1
ATOM 580 O O . GLY A 1 77 ? 3.984 -21.734 6.219 1 96.62 77 GLY A O 1
ATOM 581 N N . THR A 1 78 ? 4.605 -20.312 4.73 1 97.94 78 THR A N 1
ATOM 582 C CA . THR A 1 78 ? 3.512 -19.391 5.016 1 97.94 78 THR A CA 1
ATOM 583 C C . THR A 1 78 ? 2.338 -19.625 4.074 1 97.94 78 THR A C 1
ATOM 585 O O . THR A 1 78 ? 2.391 -20.516 3.223 1 97.94 78 THR A O 1
ATOM 588 N N . LYS A 1 79 ? 1.307 -18.875 4.211 1 97.88 79 LYS A N 1
ATOM 589 C CA . LYS A 1 79 ? 0.129 -18.984 3.354 1 97.88 79 LYS A CA 1
ATOM 590 C C . LYS A 1 79 ? 0.207 -18.016 2.176 1 97.88 79 LYS A C 1
ATOM 592 O O . LYS A 1 79 ? -0.752 -17.891 1.413 1 97.88 79 LYS A O 1
ATOM 597 N N . VAL A 1 80 ? 1.333 -17.359 2.041 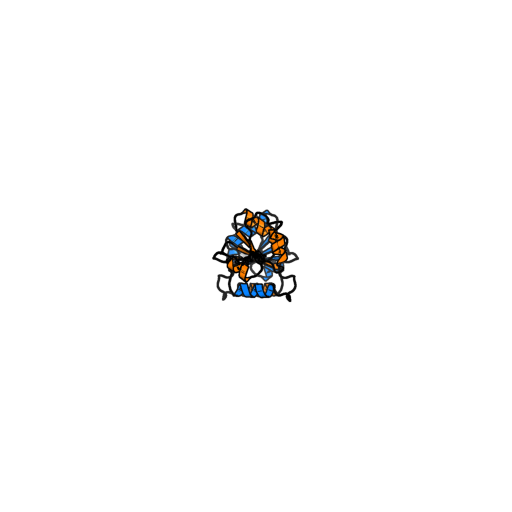1 98.31 80 VAL A N 1
ATOM 598 C CA . VAL A 1 80 ? 1.513 -16.375 0.976 1 98.31 80 VAL A CA 1
ATOM 599 C C . VAL A 1 80 ? 1.441 -17.078 -0.382 1 98.31 80 VAL A C 1
ATOM 601 O O . VAL A 1 80 ? 2.016 -18.156 -0.567 1 98.31 80 VAL A O 1
ATOM 604 N N . VAL A 1 81 ? 0.743 -16.484 -1.327 1 98.12 81 VAL A N 1
ATOM 605 C CA . VAL A 1 81 ? 0.694 -17 -2.691 1 98.12 81 VAL A CA 1
ATOM 606 C C . VAL A 1 81 ? 1.318 -15.984 -3.65 1 98.12 81 VAL A C 1
ATOM 608 O O . VAL A 1 81 ? 1.28 -14.773 -3.398 1 98.12 81 VAL A O 1
ATOM 611 N N . GLY A 1 82 ? 1.875 -16.531 -4.703 1 97.75 82 GLY A N 1
ATOM 612 C CA . GLY A 1 82 ? 2.514 -15.672 -5.688 1 97.75 82 GLY A CA 1
ATOM 613 C C . GLY A 1 82 ? 1.735 -15.57 -6.984 1 97.75 82 GLY A C 1
ATOM 614 O O . GLY A 1 82 ? 0.951 -16.469 -7.316 1 97.75 82 GLY A O 1
ATOM 615 N N . ALA A 1 83 ? 1.931 -14.445 -7.633 1 97 83 ALA A N 1
ATOM 616 C CA . ALA A 1 83 ? 1.418 -14.258 -8.984 1 97 83 ALA A CA 1
ATOM 617 C C . ALA A 1 83 ? 2.525 -13.812 -9.938 1 97 83 ALA A C 1
ATOM 619 O O . ALA A 1 83 ? 3.453 -13.109 -9.531 1 97 83 ALA A O 1
ATOM 620 N N . HIS A 1 84 ? 2.393 -14.234 -11.172 1 95.94 84 HIS A N 1
ATOM 621 C CA . HIS A 1 84 ? 3.438 -13.938 -12.148 1 95.94 84 HIS A CA 1
ATOM 622 C C . HIS A 1 84 ? 2.938 -12.961 -13.211 1 95.94 84 HIS A C 1
ATOM 624 O O . HIS A 1 84 ? 3.648 -12.672 -14.18 1 95.94 84 HIS A O 1
ATOM 630 N N . SER A 1 85 ? 1.717 -12.57 -13.062 1 93.12 85 SER A N 1
ATOM 631 C CA . SER A 1 85 ? 1.112 -11.508 -13.875 1 93.12 85 SER A CA 1
ATOM 632 C C . SER A 1 85 ? 0.038 -10.766 -13.086 1 93.12 85 SER A C 1
ATOM 634 O O . SER A 1 85 ? -0.463 -11.266 -12.078 1 93.12 85 SER A O 1
ATOM 636 N N . LEU A 1 86 ? -0.271 -9.609 -13.539 1 92.38 86 LEU A N 1
ATOM 637 C CA . LEU A 1 86 ? -1.32 -8.82 -12.898 1 92.38 86 LEU A CA 1
ATOM 638 C C . LEU A 1 86 ? -2.66 -9.547 -12.961 1 92.38 86 LEU A C 1
ATOM 640 O O . LEU A 1 86 ? -3.408 -9.57 -11.977 1 92.38 86 LEU A O 1
ATOM 644 N N . GLU A 1 87 ? -2.953 -10.109 -14.094 1 92.44 87 GLU A N 1
ATOM 645 C CA . GLU A 1 87 ? -4.195 -10.852 -14.281 1 92.44 87 GLU A CA 1
ATOM 646 C C . GLU A 1 87 ? -4.293 -12.016 -13.297 1 92.44 87 GLU A C 1
ATOM 648 O O . GLU A 1 87 ? -5.344 -12.234 -12.688 1 92.44 87 GLU A O 1
ATOM 653 N N . GLU A 1 88 ? -3.246 -12.695 -13.227 1 95.31 88 GLU A N 1
ATOM 654 C CA . GLU A 1 88 ? -3.215 -13.797 -12.273 1 95.31 88 GLU A CA 1
ATOM 655 C C . GLU A 1 88 ? -3.406 -13.305 -10.844 1 95.31 88 GLU A C 1
ATOM 657 O O . GLU A 1 88 ? -4.141 -13.906 -10.062 1 95.31 88 GLU A O 1
ATOM 662 N N . MET A 1 89 ? -2.779 -12.219 -10.484 1 95.56 89 MET A N 1
ATOM 663 C CA . MET A 1 89 ? -2.9 -11.648 -9.148 1 95.56 89 MET A CA 1
ATOM 664 C C . MET A 1 89 ? -4.352 -11.312 -8.82 1 95.56 89 MET A C 1
ATOM 666 O O . MET A 1 89 ? -4.871 -11.719 -7.777 1 95.56 89 MET A O 1
ATOM 670 N N . VAL A 1 90 ? -5.004 -10.664 -9.688 1 95 90 VAL A N 1
ATOM 671 C CA . VAL A 1 90 ? -6.383 -10.227 -9.477 1 95 90 VAL A CA 1
ATOM 672 C C . VAL A 1 90 ? -7.297 -11.445 -9.375 1 95 90 VAL A C 1
ATOM 674 O O . VAL A 1 90 ? -8.234 -11.453 -8.578 1 95 90 VAL A O 1
ATOM 677 N N . SER A 1 91 ? -7.031 -12.453 -10.133 1 95.5 91 SER A N 1
ATOM 678 C CA . SER A 1 91 ? -7.867 -13.648 -10.148 1 95.5 91 SER A CA 1
ATOM 679 C C . SER A 1 91 ? -7.773 -14.406 -8.82 1 95.5 91 SER A C 1
ATOM 681 O O . SER A 1 91 ? -8.672 -15.172 -8.477 1 95.5 91 SER A O 1
ATOM 683 N N . LYS A 1 92 ? -6.766 -14.172 -8.109 1 97.06 92 LYS A N 1
ATOM 684 C CA . LYS A 1 92 ? -6.551 -14.891 -6.855 1 97.06 92 LYS A CA 1
ATOM 685 C C . LYS A 1 92 ? -7.195 -14.148 -5.684 1 97.06 92 LYS A C 1
ATOM 687 O O . LYS A 1 92 ? -7.258 -14.68 -4.57 1 97.06 92 LYS A O 1
ATOM 692 N N . LEU A 1 93 ? -7.699 -12.977 -5.895 1 96.56 93 LEU A N 1
ATOM 693 C CA . LEU A 1 93 ? -8.227 -12.133 -4.832 1 96.56 93 LEU A CA 1
ATOM 694 C C . LEU A 1 93 ? -9.695 -12.461 -4.562 1 96.56 93 LEU A C 1
ATOM 696 O O . LEU A 1 93 ? -10.492 -12.562 -5.496 1 96.56 93 LEU A O 1
ATOM 700 N N . LYS A 1 94 ? -9.883 -12.617 -3.291 1 96 94 LYS A N 1
ATOM 701 C CA . LYS A 1 94 ? -11.281 -12.633 -2.865 1 96 94 LYS A CA 1
ATOM 702 C C . LYS A 1 94 ? -11.922 -11.258 -3.016 1 96 94 LYS A C 1
ATOM 704 O O . LYS A 1 94 ? -11.219 -10.234 -2.984 1 96 94 LYS A O 1
ATOM 709 N N . LYS A 1 95 ? -13.219 -11.312 -3.146 1 92.69 95 LYS A N 1
ATOM 710 C CA . LYS A 1 95 ? -13.945 -10.047 -3.154 1 92.69 95 LYS A CA 1
ATOM 711 C C . LYS A 1 95 ? -14.258 -9.586 -1.734 1 92.69 95 LYS A C 1
ATOM 713 O O . LYS A 1 95 ? -14.602 -10.398 -0.873 1 92.69 95 LYS A O 1
ATOM 718 N N . PRO A 1 96 ? -14.195 -8.305 -1.423 1 91.81 96 PRO A N 1
ATOM 719 C CA . PRO A 1 96 ? -13.734 -7.199 -2.27 1 91.81 96 PRO A CA 1
ATOM 720 C C . PRO A 1 96 ? -12.227 -7.242 -2.521 1 91.81 96 PRO A C 1
ATOM 722 O O . PRO A 1 96 ? -11.453 -7.547 -1.608 1 91.81 96 PRO A O 1
ATOM 725 N N . ARG A 1 97 ? -11.781 -6.918 -3.727 1 94.12 97 ARG A N 1
ATOM 726 C CA . ARG A 1 97 ? -10.391 -7.035 -4.145 1 94.12 97 ARG A CA 1
ATOM 727 C C . ARG A 1 97 ? -9.57 -5.848 -3.65 1 94.12 97 ARG A C 1
ATOM 729 O O . ARG A 1 97 ? -9.703 -4.738 -4.168 1 94.12 97 ARG A O 1
ATOM 736 N N . ARG A 1 98 ? -8.734 -6.102 -2.684 1 94.12 98 ARG A N 1
ATOM 737 C CA . ARG A 1 98 ? -7.887 -5.07 -2.098 1 94.12 98 ARG A CA 1
ATOM 738 C C . ARG A 1 98 ? -6.441 -5.227 -2.551 1 94.12 98 ARG A C 1
ATOM 740 O O . ARG A 1 98 ? -5.91 -6.336 -2.576 1 94.12 98 ARG A O 1
ATOM 747 N N . ILE A 1 99 ? -5.91 -4.051 -2.877 1 95.31 99 ILE A N 1
ATOM 748 C CA . ILE A 1 99 ? -4.535 -4.055 -3.365 1 95.31 99 ILE A CA 1
ATOM 749 C C . ILE A 1 99 ? -3.709 -3.025 -2.6 1 95.31 99 ILE A C 1
ATOM 751 O O . ILE A 1 99 ? -4.148 -1.889 -2.404 1 95.31 99 ILE A O 1
ATOM 755 N N . ILE A 1 100 ? -2.588 -3.457 -2.156 1 95.62 100 ILE A N 1
ATOM 756 C CA . ILE A 1 100 ? -1.576 -2.566 -1.6 1 95.62 100 ILE A CA 1
ATOM 757 C C . ILE A 1 100 ? -0.468 -2.338 -2.625 1 95.62 100 ILE A C 1
ATOM 759 O O . ILE A 1 100 ? 0.13 -3.295 -3.125 1 95.62 100 ILE A O 1
ATOM 763 N N . LEU A 1 101 ? -0.231 -1.103 -2.918 1 94.25 101 LEU A N 1
ATOM 764 C CA . LEU A 1 101 ? 0.847 -0.72 -3.822 1 94.25 101 LEU A CA 1
ATOM 765 C C . LEU A 1 101 ? 1.961 -0.001 -3.068 1 94.25 101 LEU A C 1
ATOM 767 O O . LEU A 1 101 ? 1.703 0.959 -2.34 1 94.25 101 LEU A O 1
ATOM 771 N N . LEU A 1 102 ? 3.158 -0.473 -3.217 1 93.94 102 LEU A N 1
ATOM 772 C CA . LEU A 1 102 ? 4.332 0.185 -2.656 1 93.94 102 LEU A CA 1
ATOM 773 C C . LEU A 1 102 ? 5.121 0.909 -3.744 1 93.94 102 LEU A C 1
ATOM 775 O O . LEU A 1 102 ? 5.727 0.27 -4.609 1 93.94 102 LEU A O 1
ATOM 779 N N . VAL A 1 103 ? 5.078 2.25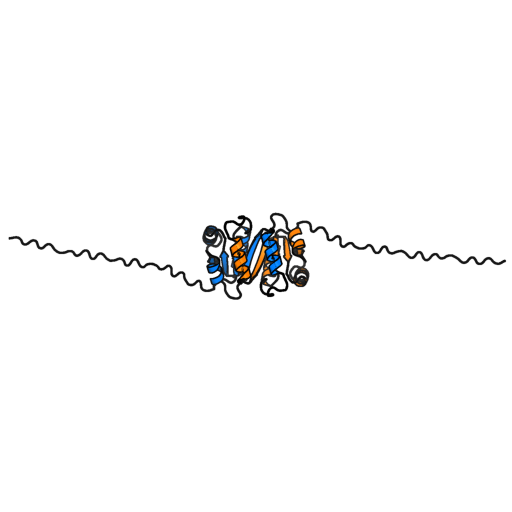 -3.641 1 91.38 103 VAL A N 1
ATOM 780 C CA . VAL A 1 103 ? 5.652 3.02 -4.738 1 91.38 103 VAL A CA 1
ATOM 781 C C . VAL A 1 103 ? 6.562 4.113 -4.188 1 91.38 103 VAL A C 1
ATOM 783 O O . VAL A 1 103 ? 6.438 4.504 -3.023 1 91.38 103 VAL A O 1
ATOM 786 N N . LYS A 1 104 ? 7.453 4.5 -4.984 1 89.44 104 LYS A N 1
ATOM 787 C CA . LYS A 1 104 ? 8.258 5.684 -4.695 1 89.44 104 LYS A CA 1
ATOM 788 C C . LYS A 1 104 ? 7.539 6.957 -5.141 1 89.44 104 LYS A C 1
ATOM 790 O O . LYS A 1 104 ? 6.945 6.992 -6.219 1 89.44 104 LYS A O 1
ATOM 795 N N . ALA A 1 105 ? 7.676 7.867 -4.289 1 88.31 105 ALA A N 1
ATOM 796 C CA . ALA A 1 105 ? 7.066 9.141 -4.664 1 88.31 105 ALA A CA 1
ATOM 797 C C . ALA A 1 105 ? 7.723 9.711 -5.922 1 88.31 105 ALA A C 1
ATOM 799 O O . ALA A 1 105 ? 8.938 9.586 -6.105 1 88.31 105 ALA A O 1
ATOM 800 N N . GLY A 1 106 ? 6.941 10.32 -6.754 1 86.69 106 GLY A N 1
ATOM 801 C CA . GLY A 1 106 ? 7.316 10.961 -8 1 86.69 106 GLY A CA 1
ATOM 802 C C . GLY A 1 106 ? 6.125 11.508 -8.773 1 86.69 106 GLY A C 1
ATOM 803 O O . GLY A 1 106 ? 4.977 11.281 -8.391 1 86.69 106 GLY A O 1
ATOM 804 N N . GLN A 1 107 ? 6.422 12.156 -9.766 1 87 107 GLN A N 1
ATOM 805 C CA . GLN A 1 107 ? 5.387 12.867 -10.508 1 87 107 GLN A CA 1
ATOM 806 C C . GLN A 1 107 ? 4.312 11.906 -11.016 1 87 107 GLN A C 1
ATOM 808 O O . GLN A 1 107 ? 3.119 12.211 -10.953 1 87 107 GLN A O 1
ATOM 813 N N . ALA A 1 108 ? 4.719 10.797 -11.562 1 82.81 108 ALA A N 1
ATOM 814 C CA . ALA A 1 108 ? 3.766 9.828 -12.102 1 82.81 108 ALA A CA 1
ATOM 815 C C . ALA A 1 108 ? 2.814 9.336 -11.008 1 82.81 108 ALA A C 1
ATOM 817 O O . ALA A 1 108 ? 1.605 9.242 -11.234 1 82.81 108 ALA A O 1
ATOM 818 N N . VAL A 1 109 ? 3.391 9.062 -9.875 1 87.5 109 VAL A N 1
ATOM 819 C CA . VAL A 1 109 ? 2.584 8.57 -8.766 1 87.5 109 VAL A CA 1
ATOM 820 C C . VAL A 1 109 ? 1.678 9.68 -8.25 1 87.5 109 VAL A C 1
ATOM 822 O O . VAL A 1 109 ? 0.49 9.461 -8 1 87.5 109 VAL A O 1
ATOM 825 N N . ASP A 1 110 ? 2.195 10.828 -8.188 1 88.69 110 ASP A N 1
ATOM 826 C CA . ASP A 1 110 ? 1.408 11.969 -7.734 1 88.69 110 ASP A CA 1
ATOM 827 C C . ASP A 1 110 ? 0.198 12.195 -8.641 1 88.69 110 ASP A C 1
ATOM 829 O O . ASP A 1 110 ? -0.914 12.414 -8.156 1 88.69 110 ASP A O 1
ATOM 833 N N . ASP A 1 111 ? 0.419 12.141 -9.836 1 88.5 111 ASP A N 1
ATOM 834 C CA . ASP A 1 111 ? -0.657 12.344 -10.805 1 88.5 111 ASP A CA 1
ATOM 835 C C . ASP A 1 111 ? -1.742 11.281 -10.648 1 88.5 111 ASP A C 1
ATOM 837 O O . ASP A 1 111 ? -2.934 11.578 -10.758 1 88.5 111 ASP A O 1
ATOM 841 N N . PHE A 1 112 ? -1.315 10.102 -10.352 1 86.06 112 PHE A N 1
ATOM 842 C CA . PHE A 1 112 ? -2.275 9.016 -10.18 1 86.06 112 PHE A CA 1
ATOM 843 C C . PHE A 1 112 ? -3.125 9.234 -8.938 1 86.06 112 PHE A C 1
ATOM 845 O O . PHE A 1 112 ? -4.348 9.078 -8.977 1 86.06 112 PHE A O 1
ATOM 852 N N . ILE A 1 113 ? -2.488 9.578 -7.949 1 87.88 113 ILE A N 1
ATOM 853 C CA . ILE A 1 113 ? -3.201 9.789 -6.695 1 87.88 113 ILE A CA 1
ATOM 854 C C . ILE A 1 113 ? -4.199 10.93 -6.852 1 87.88 113 ILE A C 1
ATOM 856 O O . ILE A 1 113 ? -5.34 10.836 -6.387 1 87.88 113 ILE A O 1
ATOM 860 N N . LYS A 1 114 ? -3.732 11.969 -7.523 1 87.69 114 LYS A N 1
ATOM 861 C CA . LYS A 1 114 ? -4.617 13.109 -7.766 1 87.69 114 LYS A CA 1
ATOM 862 C C . LYS A 1 114 ? -5.871 12.68 -8.523 1 87.69 114 LYS A C 1
ATOM 864 O O . LYS A 1 114 ? -6.965 13.188 -8.266 1 87.69 114 LYS A O 1
ATOM 869 N N . LYS A 1 115 ? -5.695 11.758 -9.359 1 83.94 115 LYS A N 1
ATOM 870 C CA . LYS A 1 115 ? -6.832 11.242 -10.117 1 83.94 115 LYS A CA 1
ATOM 871 C C . LYS A 1 115 ? -7.754 10.406 -9.234 1 83.94 115 LYS A C 1
ATOM 873 O O . LYS A 1 115 ? -8.977 10.422 -9.414 1 83.94 115 LYS A O 1
ATOM 878 N N . LEU A 1 116 ? -7.152 9.766 -8.32 1 81.62 116 LEU A N 1
ATOM 879 C CA . LEU A 1 116 ? -7.914 8.867 -7.457 1 81.62 116 LEU A CA 1
ATOM 880 C C . LEU A 1 116 ? -8.703 9.656 -6.414 1 81.62 116 LEU A C 1
ATOM 882 O O . LEU A 1 116 ? -9.75 9.211 -5.953 1 81.62 116 LEU A O 1
ATOM 886 N N . VAL A 1 117 ? -8.18 10.789 -6.051 1 76.12 117 VAL A N 1
ATOM 887 C CA . VAL A 1 117 ? -8.789 11.523 -4.949 1 76.12 117 VAL A CA 1
ATOM 888 C C . VAL A 1 117 ? -9.797 12.531 -5.496 1 76.12 117 VAL A C 1
ATOM 890 O O . VAL A 1 117 ? -10.508 13.188 -4.73 1 76.12 117 VAL A O 1
ATOM 893 N N . ARG A 1 118 ? -9.82 12.672 -6.797 1 73.44 118 ARG A N 1
ATOM 894 C CA . ARG A 1 118 ? -10.82 13.57 -7.375 1 73.44 118 ARG A CA 1
ATOM 895 C C . ARG A 1 118 ? -12.234 13.078 -7.094 1 73.44 118 ARG A C 1
ATOM 897 O O . ARG A 1 118 ? -12.5 11.875 -7.176 1 73.44 118 ARG A O 1
ATOM 904 N N . PRO A 1 119 ? -13.086 13.984 -6.609 1 61.5 119 PRO A N 1
ATOM 905 C CA . PRO A 1 119 ? -14.453 13.656 -6.211 1 61.5 119 PRO A CA 1
ATOM 906 C C . PRO A 1 119 ? -15.18 12.797 -7.246 1 61.5 119 PRO A C 1
ATOM 908 O O . PRO A 1 119 ? -16.078 12.016 -6.891 1 61.5 119 PRO A O 1
ATOM 911 N N . ALA A 1 120 ? -14.977 13.047 -8.406 1 55.47 120 ALA A N 1
ATOM 912 C CA . ALA A 1 120 ? -15.781 12.375 -9.422 1 55.47 120 ALA A CA 1
ATOM 913 C C . ALA A 1 120 ? -15.508 10.867 -9.438 1 55.47 120 ALA A C 1
ATOM 915 O O . ALA A 1 120 ? -16.266 10.102 -10.031 1 55.47 120 ALA A O 1
ATOM 916 N N . LEU A 1 121 ? -14.375 10.562 -9.078 1 55.03 121 LEU A N 1
ATOM 917 C CA . LEU A 1 121 ? -14.078 9.141 -9.172 1 55.03 121 LEU A CA 1
ATOM 918 C C . LEU A 1 121 ? -14.734 8.367 -8.031 1 55.03 121 LEU A C 1
ATOM 920 O O . LEU A 1 121 ? -14.898 8.898 -6.934 1 55.03 121 LEU A O 1
ATOM 924 N N . SER A 1 122 ? -15.328 7.246 -8.305 1 53.91 122 SER A N 1
ATOM 925 C CA . SER A 1 122 ? -16.125 6.41 -7.41 1 53.91 122 SER A CA 1
ATOM 926 C C . SER A 1 122 ? -15.422 6.219 -6.066 1 53.91 122 SER A C 1
ATOM 928 O O . SER A 1 122 ? -14.211 6.02 -6.016 1 53.91 122 SER A O 1
ATOM 930 N N . PRO A 1 123 ? -15.953 6.777 -5.039 1 51.06 123 PRO A N 1
ATOM 931 C CA . PRO A 1 123 ? -15.578 6.641 -3.629 1 51.06 123 PRO A CA 1
ATOM 932 C C . PRO A 1 123 ? -14.711 5.41 -3.365 1 51.06 123 PRO A C 1
ATOM 934 O O . PRO A 1 123 ? -14.047 5.332 -2.332 1 51.06 123 PRO A O 1
ATOM 937 N N . LEU A 1 124 ? -14.688 4.492 -4.41 1 52.31 124 LEU A N 1
ATOM 938 C CA . LEU A 1 124 ? -14.383 3.1 -4.09 1 52.31 124 LEU A CA 1
ATOM 939 C C . LEU A 1 124 ? -12.906 2.793 -4.348 1 52.31 124 LEU A C 1
ATOM 941 O O . LEU A 1 124 ? -12.445 1.684 -4.078 1 52.31 124 LEU A O 1
ATOM 945 N N . LEU A 1 125 ? -12.172 3.889 -4.805 1 55.47 125 LEU A N 1
ATOM 946 C CA . LEU A 1 125 ? -10.906 3.352 -5.305 1 55.47 125 LEU A CA 1
ATOM 947 C C . LEU A 1 125 ? -9.875 3.248 -4.184 1 55.47 125 LEU A C 1
ATOM 949 O O . LEU A 1 125 ? -8.977 2.412 -4.242 1 55.47 125 LEU A O 1
ATOM 953 N N . LEU A 1 126 ? -10.211 3.986 -3.115 1 64.94 126 LEU A N 1
ATOM 954 C CA . LEU A 1 126 ? -9.312 3.889 -1.969 1 64.94 126 LEU A CA 1
ATOM 955 C C . LEU A 1 126 ? -9.953 3.086 -0.843 1 64.94 126 LEU A C 1
ATOM 957 O O . LEU A 1 126 ? -11.156 3.205 -0.595 1 64.94 126 LEU A O 1
ATOM 961 N N . VAL A 1 127 ? -9.273 2.125 -0.369 1 67.44 127 VAL A N 1
ATOM 962 C CA . VAL A 1 127 ? -9.766 1.357 0.768 1 67.44 127 VAL A CA 1
ATOM 963 C C . VAL A 1 127 ? -9.633 2.184 2.045 1 67.44 127 VAL A C 1
ATOM 965 O O . VAL A 1 127 ? -8.641 2.879 2.242 1 67.44 127 VAL A O 1
ATOM 968 N N . MET B 1 1 ? -12.727 81.875 40.125 1 29.12 1 MET B N 1
ATOM 969 C CA . MET B 1 1 ? -12.164 81.438 38.844 1 29.12 1 MET B CA 1
ATOM 970 C C . MET B 1 1 ? -11.672 80 38.969 1 29.12 1 MET B C 1
ATOM 972 O O . MET B 1 1 ? -10.539 79.75 39.375 1 29.12 1 MET B O 1
ATOM 976 N N . ARG B 1 2 ? -12.469 79.062 39.688 1 35.31 2 ARG B N 1
ATOM 977 C CA . ARG B 1 2 ? -12.281 77.688 40.062 1 35.31 2 ARG B CA 1
ATOM 978 C C . ARG B 1 2 ? -12.102 76.75 38.844 1 35.31 2 ARG B C 1
ATOM 980 O O . ARG B 1 2 ? -13.031 76.625 38.062 1 35.31 2 ARG B O 1
ATOM 987 N N . GLY B 1 3 ? -10.836 76.75 38.156 1 31.53 3 GLY B N 1
ATOM 988 C CA . GLY B 1 3 ? -10.367 76.062 36.969 1 31.53 3 GLY B CA 1
ATOM 989 C C . GLY B 1 3 ? -10.656 74.562 36.969 1 31.53 3 GLY B C 1
ATOM 990 O O . GLY B 1 3 ? -10.703 73.938 38.031 1 31.53 3 GLY B O 1
ATOM 991 N N . ASP B 1 4 ? -11.516 74 36 1 30.88 4 ASP B N 1
ATOM 992 C CA . ASP B 1 4 ? -12.062 72.75 35.531 1 30.88 4 ASP B CA 1
ATOM 993 C C . ASP B 1 4 ? -10.945 71.75 35.25 1 30.88 4 ASP B C 1
ATOM 995 O O . ASP B 1 4 ? -10.195 71.938 34.281 1 30.88 4 ASP B O 1
ATOM 999 N N . ILE B 1 5 ? -10.188 71.25 36.25 1 36.16 5 ILE B N 1
ATOM 1000 C CA . ILE B 1 5 ? -9.117 70.25 36.062 1 36.16 5 ILE B CA 1
ATOM 1001 C C . ILE B 1 5 ? -9.695 69 35.469 1 36.16 5 ILE B C 1
ATOM 1003 O O . ILE B 1 5 ? -10.297 68.188 36.156 1 36.16 5 ILE B O 1
ATOM 1007 N N . ARG B 1 6 ? -10.492 69.062 34.344 1 37.53 6 ARG B N 1
ATOM 1008 C CA . ARG B 1 6 ? -10.914 67.875 33.625 1 37.53 6 ARG B CA 1
ATOM 1009 C C . ARG B 1 6 ? -9.742 66.875 33.438 1 37.53 6 ARG B C 1
ATOM 1011 O O . ARG B 1 6 ? -8.734 67.25 32.812 1 37.53 6 ARG B O 1
ATOM 1018 N N . SER B 1 7 ? -9.422 66 34.406 1 31.64 7 SER B N 1
ATOM 1019 C CA . SER B 1 7 ? -8.492 64.875 34.469 1 31.64 7 SER B CA 1
ATOM 1020 C C . SER B 1 7 ? -8.68 63.969 33.25 1 31.64 7 SER B C 1
ATOM 1022 O O . SER B 1 7 ? -9.797 63.531 32.969 1 31.64 7 SER B O 1
ATOM 1024 N N . ALA B 1 8 ? -7.922 64.062 32.094 1 29.64 8 ALA B N 1
ATOM 1025 C CA . ALA B 1 8 ? -7.672 63.312 30.875 1 29.64 8 ALA B CA 1
ATOM 1026 C C . ALA B 1 8 ? -7.402 61.844 31.188 1 29.64 8 ALA B C 1
ATOM 1028 O O . ALA B 1 8 ? -6.297 61.5 31.594 1 29.64 8 ALA B O 1
ATOM 1029 N N . SER B 1 9 ? -8.203 61.125 31.984 1 29.97 9 SER B N 1
ATOM 1030 C CA . SER B 1 9 ? -7.969 59.688 32.094 1 29.97 9 SER B CA 1
ATOM 1031 C C . SER B 1 9 ? -7.895 59.031 30.734 1 29.97 9 SER B C 1
ATOM 1033 O O . SER B 1 9 ? -8.867 59.031 29.984 1 29.97 9 SER B O 1
ATOM 1035 N N . ALA B 1 10 ? -6.852 59.281 29.938 1 28.06 10 ALA B N 1
ATOM 1036 C CA . ALA B 1 10 ? -6.527 58.625 28.688 1 28.06 10 ALA B CA 1
ATOM 1037 C C . ALA B 1 10 ? -6.637 57.094 28.828 1 28.06 10 ALA B C 1
ATOM 1039 O O . ALA B 1 10 ? -6.027 56.5 29.734 1 28.06 10 ALA B O 1
ATOM 1040 N N . LEU B 1 11 ? -7.883 56.5 28.562 1 31.91 11 LEU B N 1
ATOM 1041 C CA . LEU B 1 11 ? -8.18 55.094 28.344 1 31.91 11 LEU B CA 1
ATOM 1042 C C . LEU B 1 11 ? -7.105 54.438 27.484 1 31.91 11 LEU B C 1
ATOM 1044 O O . LEU B 1 11 ? -6.855 54.875 26.359 1 31.91 11 LEU B O 1
ATOM 1048 N N . MET B 1 12 ? -5.945 54.125 28.016 1 33.12 12 MET B N 1
ATOM 1049 C CA . MET B 1 12 ? -4.965 53.312 27.312 1 33.12 12 MET B CA 1
ATOM 1050 C C . MET B 1 12 ? -5.617 52.062 26.734 1 33.12 12 MET B C 1
ATOM 1052 O O . MET B 1 12 ? -6.078 51.188 27.484 1 33.12 12 MET B O 1
ATOM 1056 N N . ARG B 1 13 ? -6.488 52.219 25.734 1 32.56 13 ARG B N 1
ATOM 1057 C CA . ARG B 1 13 ? -6.922 51 25.062 1 32.56 13 ARG B CA 1
ATOM 1058 C C . ARG B 1 13 ? -5.734 50.125 24.688 1 32.56 13 ARG B C 1
ATOM 1060 O O . ARG B 1 13 ? -4.789 50.562 24.047 1 32.56 13 ARG B O 1
ATOM 1067 N N . SER B 1 14 ? -5.254 49.25 25.609 1 27.81 14 SER B N 1
ATOM 1068 C CA . SER B 1 14 ? -4.309 48.188 25.297 1 27.81 14 SER B CA 1
ATOM 1069 C C . SER B 1 14 ? -4.633 47.531 23.969 1 27.81 14 SER B C 1
ATOM 1071 O O . SER B 1 14 ? -5.773 47.125 23.734 1 27.81 14 SER B O 1
ATOM 1073 N N . SER B 1 15 ? -4.223 48.125 22.859 1 31.02 15 SER B N 1
ATOM 1074 C CA . SER B 1 15 ? -4.215 47.438 21.578 1 31.02 15 SER B CA 1
ATOM 1075 C C . SER B 1 15 ? -3.693 46 21.75 1 31.02 15 SER B C 1
ATOM 1077 O O . SER B 1 15 ? -2.549 45.781 22.156 1 31.02 15 SER B O 1
ATOM 1079 N N . ALA B 1 16 ? -4.477 45.156 22.438 1 31.88 16 ALA B N 1
ATOM 1080 C CA . ALA B 1 16 ? -4.109 43.75 22.359 1 31.88 16 ALA B CA 1
ATOM 1081 C C . ALA B 1 16 ? -3.723 43.375 20.938 1 31.88 16 ALA B C 1
ATOM 1083 O O . ALA B 1 16 ? -4.492 43.594 20 1 31.88 16 ALA B O 1
ATOM 1084 N N . SER B 1 17 ? -2.471 43.625 20.578 1 33.25 17 SER B N 1
ATOM 1085 C CA . SER B 1 17 ? -1.888 43.031 19.375 1 33.25 17 SER B CA 1
ATOM 1086 C C . SER B 1 17 ? -2.412 41.625 19.125 1 33.25 17 SER B C 1
ATOM 1088 O O . SER B 1 17 ? -2.396 40.781 20.031 1 33.25 17 SER B O 1
ATOM 1090 N N . ARG B 1 18 ? -3.564 41.562 18.547 1 32.12 18 ARG B N 1
ATOM 1091 C CA . ARG B 1 18 ? -3.932 40.25 18.016 1 32.12 18 ARG B CA 1
ATOM 1092 C C . ARG B 1 18 ? -2.73 39.562 17.391 1 32.12 18 ARG B C 1
ATOM 1094 O O . ARG B 1 18 ? -2.195 40.031 16.375 1 32.12 18 ARG B O 1
ATOM 1101 N N . ALA B 1 19 ? -1.78 39.094 18.188 1 32 19 ALA B N 1
ATOM 1102 C CA . ALA B 1 19 ? -0.786 38.188 17.656 1 32 19 ALA B CA 1
ATOM 1103 C C . ALA B 1 19 ? -1.427 37.188 16.688 1 32 19 ALA B C 1
ATOM 1105 O O . ALA B 1 19 ? -2.373 36.5 17.047 1 32 19 ALA B O 1
ATOM 1106 N N . SER B 1 20 ? -1.688 37.625 15.469 1 33.03 20 SER B N 1
ATOM 1107 C CA . SER B 1 20 ? -1.943 36.625 14.422 1 33.03 20 SER B CA 1
ATOM 1108 C C . SER B 1 20 ? -1.077 35.406 14.609 1 33.03 20 SER B C 1
ATOM 1110 O O . SER B 1 20 ? 0.151 35.5 14.633 1 33.03 20 SER B O 1
ATOM 1112 N N . SER B 1 21 ? -1.341 34.625 15.578 1 33.38 21 SER B N 1
ATOM 1113 C CA . SER B 1 21 ? -0.748 33.312 15.547 1 33.38 21 SER B CA 1
ATOM 1114 C C . SER B 1 21 ? -0.622 32.781 14.117 1 33.38 21 SER B C 1
ATOM 1116 O O . SER B 1 21 ? -1.628 32.5 13.461 1 33.38 21 SER B O 1
ATOM 1118 N N . ARG B 1 22 ? 0.095 33.531 13.273 1 32.81 22 ARG B N 1
ATOM 1119 C CA . ARG B 1 22 ? 0.438 32.781 12.07 1 32.81 22 ARG B CA 1
ATOM 1120 C C . ARG B 1 22 ? 0.664 31.312 12.398 1 32.81 22 ARG B C 1
ATOM 1122 O O . ARG B 1 22 ? 1.548 30.969 13.188 1 32.81 22 ARG B O 1
ATOM 1129 N N . VAL B 1 23 ? -0.303 30.578 12.602 1 33.25 23 VAL B N 1
ATOM 1130 C CA . VAL B 1 23 ? -0.056 29.156 12.484 1 33.25 23 VAL B CA 1
ATOM 1131 C C . VAL B 1 23 ? 1.101 28.906 11.516 1 33.25 23 VAL B C 1
ATOM 1133 O O . VAL B 1 23 ? 0.976 29.156 10.312 1 33.25 23 VAL B O 1
ATOM 1136 N N . VAL B 1 24 ? 2.266 29.516 11.664 1 36.78 24 VAL B N 1
ATOM 1137 C CA . VAL B 1 24 ? 3.439 29.078 10.922 1 36.78 24 VAL B CA 1
ATOM 1138 C C . VAL B 1 24 ? 3.213 27.656 10.375 1 36.78 24 VAL B C 1
ATOM 1140 O O . VAL B 1 24 ? 3.006 26.719 11.148 1 36.78 24 VAL B O 1
ATOM 1143 N N . ARG B 1 25 ? 2.387 27.578 9.398 1 41.75 25 ARG B N 1
ATOM 1144 C CA . ARG B 1 25 ? 2.408 26.266 8.758 1 41.75 25 ARG B CA 1
ATOM 1145 C C . ARG B 1 25 ? 3.777 25.609 8.898 1 41.75 25 ARG B C 1
ATOM 1147 O O . ARG B 1 25 ? 4.742 26.031 8.258 1 41.75 25 ARG B O 1
ATOM 1154 N N . LYS B 1 26 ? 4.27 25.375 10.125 1 45.31 26 LYS B N 1
ATOM 1155 C CA . LYS B 1 26 ? 5.539 24.672 10.32 1 45.31 26 LYS B CA 1
ATOM 1156 C C . LYS B 1 26 ? 5.98 23.969 9.039 1 45.31 26 LYS B C 1
ATOM 1158 O O . LYS B 1 26 ? 5.176 23.328 8.367 1 45.31 26 LYS B O 1
ATOM 1163 N N . LYS B 1 27 ? 6.723 24.625 8.25 1 51.44 27 LYS B N 1
ATOM 1164 C CA . LYS B 1 27 ? 7.406 23.953 7.16 1 51.44 27 LYS B CA 1
ATOM 1165 C C . LYS B 1 27 ? 7.555 22.453 7.445 1 51.44 27 LYS B C 1
ATOM 1167 O O . LYS B 1 27 ? 8.125 22.062 8.469 1 51.44 27 LYS B O 1
ATOM 1172 N N . ALA B 1 28 ? 6.574 21.766 7.086 1 61.59 28 ALA B N 1
ATOM 1173 C CA . ALA B 1 28 ? 6.586 20.344 7.406 1 61.59 28 ALA B CA 1
ATOM 1174 C C . ALA B 1 28 ? 7.949 19.719 7.109 1 61.59 28 ALA B C 1
ATOM 1176 O O . ALA B 1 28 ? 8.461 19.844 5.996 1 61.59 28 ALA B O 1
ATOM 1177 N N . TYR B 1 29 ? 8.906 19.859 8.047 1 77.19 29 TYR B N 1
ATOM 1178 C CA . TYR B 1 29 ? 10.172 19.141 7.938 1 77.19 29 TYR B CA 1
ATOM 1179 C C . TYR B 1 29 ? 9.93 17.656 7.719 1 77.19 29 TYR B C 1
ATOM 1181 O O . TYR B 1 29 ? 8.977 17.094 8.25 1 77.19 29 TYR B O 1
ATOM 1189 N N . PRO B 1 30 ? 10.641 17.188 6.645 1 89.5 30 PRO B N 1
ATOM 1190 C CA . PRO B 1 30 ? 10.523 15.742 6.457 1 89.5 30 PRO B CA 1
ATOM 1191 C C . PRO B 1 30 ? 10.766 14.961 7.746 1 89.5 30 PRO B C 1
ATOM 1193 O O . PRO B 1 30 ? 11.82 15.094 8.367 1 89.5 30 PRO B O 1
ATOM 1196 N N . GLU B 1 31 ? 9.695 14.336 8.172 1 95.56 31 GLU B N 1
ATOM 1197 C CA . GLU B 1 31 ? 9.828 13.57 9.406 1 95.56 31 GLU B CA 1
ATOM 1198 C C . GLU B 1 31 ? 9.344 12.141 9.227 1 95.56 31 GLU B C 1
ATOM 1200 O O . GLU B 1 31 ? 9.703 11.25 10 1 95.56 31 GLU B O 1
ATOM 1205 N N . ALA B 1 32 ? 8.547 11.883 8.234 1 98.06 32 ALA B N 1
ATOM 1206 C CA . ALA B 1 32 ? 7.926 10.57 8.078 1 98.06 32 ALA B CA 1
ATOM 1207 C C . ALA B 1 32 ? 8.82 9.641 7.258 1 98.06 32 ALA B C 1
ATOM 1209 O O . ALA B 1 32 ? 9.445 10.07 6.281 1 98.06 32 ALA B O 1
ATOM 1210 N N . ASP B 1 33 ? 8.844 8.383 7.633 1 97.12 33 ASP B N 1
ATOM 1211 C CA . ASP B 1 33 ? 9.586 7.355 6.91 1 97.12 33 ASP B CA 1
ATOM 1212 C C . ASP B 1 33 ? 8.805 6.855 5.699 1 97.12 33 ASP B C 1
ATOM 1214 O O . ASP B 1 33 ? 9.391 6.43 4.703 1 97.12 33 ASP B O 1
ATOM 1218 N N . ILE B 1 34 ? 7.516 6.918 5.832 1 96.88 34 ILE B N 1
ATOM 1219 C CA . ILE B 1 34 ? 6.641 6.352 4.809 1 96.88 34 ILE B CA 1
ATOM 1220 C C . ILE B 1 34 ? 5.27 7.023 4.871 1 96.88 34 ILE B C 1
ATOM 1222 O O . ILE B 1 34 ? 4.828 7.445 5.938 1 96.88 34 ILE B O 1
ATOM 1226 N N . ALA B 1 35 ? 4.695 7.152 3.74 1 97.56 35 ALA B N 1
ATOM 1227 C CA . ALA B 1 35 ? 3.322 7.648 3.689 1 97.56 35 ALA B CA 1
ATOM 1228 C C . ALA B 1 35 ? 2.344 6.52 3.369 1 97.56 35 ALA B C 1
ATOM 1230 O O . ALA B 1 35 ? 2.662 5.613 2.6 1 97.56 35 ALA B O 1
ATOM 1231 N N . LEU B 1 36 ? 1.169 6.598 3.984 1 97.38 36 LEU B N 1
ATOM 1232 C CA . LEU B 1 36 ? 0.095 5.664 3.662 1 97.38 36 LEU B CA 1
ATOM 1233 C C . LEU B 1 36 ? -1.176 6.41 3.275 1 97.38 36 LEU B C 1
ATOM 1235 O O . LEU B 1 36 ? -1.636 7.285 4.012 1 97.38 36 LEU B O 1
ATOM 1239 N N . ILE B 1 37 ? -1.644 6.047 2.105 1 95.44 37 ILE B N 1
ATOM 1240 C CA . ILE B 1 37 ? -2.873 6.637 1.589 1 95.44 37 ILE B CA 1
ATOM 1241 C C . ILE B 1 37 ? -4.008 5.617 1.672 1 95.44 37 ILE B C 1
ATOM 1243 O O . ILE B 1 37 ? -3.969 4.582 1.007 1 95.44 37 ILE B O 1
ATOM 1247 N N . GLY B 1 38 ? -5.039 5.988 2.48 1 93.88 38 GLY B N 1
ATOM 1248 C CA . GLY B 1 38 ? -6.168 5.109 2.742 1 93.88 38 GLY B CA 1
ATOM 1249 C C . GLY B 1 38 ? -6.305 4.73 4.203 1 93.88 38 GLY B C 1
ATOM 1250 O O . GLY B 1 38 ? -5.484 3.98 4.738 1 93.88 38 GLY B O 1
ATOM 1251 N N . LEU B 1 39 ? -7.441 5.184 4.816 1 94.69 39 LEU B N 1
ATOM 1252 C CA . LEU B 1 39 ? -7.574 5.023 6.262 1 94.69 39 LEU B CA 1
ATOM 1253 C C . LEU B 1 39 ? -8.828 4.227 6.605 1 94.69 39 LEU B C 1
ATOM 1255 O O . LEU B 1 39 ? -9.492 4.512 7.602 1 94.69 39 LEU B O 1
ATOM 1259 N N . ALA B 1 40 ? -9.211 3.342 5.684 1 91.94 40 ALA B N 1
ATOM 1260 C CA . ALA B 1 40 ? -10.188 2.352 6.141 1 91.94 40 ALA B CA 1
ATOM 1261 C C . ALA B 1 40 ? -9.609 1.498 7.27 1 91.94 40 ALA B C 1
ATOM 1263 O O . ALA B 1 40 ? -8.469 1.7 7.688 1 91.94 40 ALA B O 1
ATOM 1264 N N . VAL B 1 41 ? -10.305 0.607 7.758 1 90.62 41 VAL B N 1
ATOM 1265 C CA . VAL B 1 41 ? -9.906 -0.152 8.938 1 90.62 41 VAL B CA 1
ATOM 1266 C C . VAL B 1 41 ? -8.562 -0.824 8.695 1 90.62 41 VAL B C 1
ATOM 1268 O O . VAL B 1 41 ? -7.676 -0.785 9.555 1 90.62 41 VAL B O 1
ATOM 1271 N N . MET B 1 42 ? -8.414 -1.307 7.469 1 90.88 42 MET B N 1
ATOM 1272 C CA . MET B 1 42 ? -7.16 -1.978 7.133 1 90.88 42 MET B CA 1
ATOM 1273 C C . MET B 1 42 ? -5.992 -0.998 7.168 1 90.88 42 MET B C 1
ATOM 1275 O O . MET B 1 42 ? -4.934 -1.307 7.719 1 90.88 42 MET B O 1
ATOM 1279 N N . GLY B 1 43 ? -6.16 0.139 6.629 1 94.62 43 GLY B N 1
ATOM 1280 C CA . GLY B 1 43 ? -5.113 1.145 6.605 1 94.62 43 GLY B CA 1
ATOM 1281 C C . GLY B 1 43 ? -4.68 1.589 7.988 1 94.62 43 GLY B C 1
ATOM 1282 O O . GLY B 1 43 ? -3.484 1.722 8.258 1 94.62 43 GLY B O 1
ATOM 1283 N N . GLN B 1 44 ? -5.652 1.735 8.812 1 95.88 44 GLN B N 1
ATOM 1284 C CA . GLN B 1 44 ? -5.367 2.168 10.18 1 95.88 44 GLN B CA 1
ATOM 1285 C C . GLN B 1 44 ? -4.539 1.125 10.922 1 95.88 44 GLN B C 1
ATOM 1287 O O . GLN B 1 44 ? -3.555 1.463 11.586 1 95.88 44 GLN B O 1
ATOM 1292 N N . ASN B 1 45 ? -4.871 -0.083 10.789 1 93.06 45 ASN B N 1
ATOM 1293 C CA . ASN B 1 45 ? -4.137 -1.166 11.438 1 93.06 45 ASN B CA 1
ATOM 1294 C C . ASN B 1 45 ? -2.699 -1.247 10.93 1 93.06 45 ASN B C 1
ATOM 1296 O O . ASN B 1 45 ? -1.774 -1.469 11.719 1 93.06 45 ASN B O 1
ATOM 1300 N N . LEU B 1 46 ? -2.568 -0.995 9.688 1 94.06 46 LEU B N 1
ATOM 1301 C CA . LEU B 1 46 ? -1.235 -1.028 9.094 1 94.06 46 LEU B CA 1
ATOM 1302 C C . LEU B 1 46 ? -0.359 0.082 9.664 1 94.06 46 LEU B C 1
ATOM 1304 O O . LEU B 1 46 ? 0.799 -0.154 10.016 1 94.06 46 LEU B O 1
ATOM 1308 N N . ILE B 1 47 ? -0.949 1.182 9.773 1 97 47 ILE B N 1
ATOM 1309 C CA . ILE B 1 47 ? -0.218 2.332 10.289 1 97 47 ILE B CA 1
ATOM 1310 C C . ILE B 1 47 ? 0.212 2.064 11.727 1 97 47 ILE B C 1
ATOM 1312 O O . ILE B 1 47 ? 1.367 2.297 12.094 1 97 47 ILE B O 1
ATOM 1316 N N . LEU B 1 48 ? -0.652 1.554 12.492 1 96.5 48 LEU B N 1
ATOM 1317 C CA . LEU B 1 48 ? -0.365 1.325 13.898 1 96.5 48 LEU B CA 1
ATOM 1318 C C . LEU B 1 48 ? 0.705 0.252 14.07 1 96.5 48 LEU B C 1
ATOM 1320 O O . LEU B 1 48 ? 1.574 0.369 14.938 1 96.5 48 LEU B O 1
ATOM 1324 N N . ASN B 1 49 ? 0.636 -0.792 13.242 1 93.81 49 ASN B N 1
ATOM 1325 C CA . ASN B 1 49 ? 1.681 -1.811 13.266 1 93.81 49 ASN B CA 1
ATOM 1326 C C . ASN B 1 49 ? 3.049 -1.218 12.938 1 93.81 49 ASN B C 1
ATOM 1328 O O . ASN B 1 49 ? 4.035 -1.507 13.625 1 93.81 49 ASN B O 1
ATOM 1332 N N . MET B 1 50 ? 3.076 -0.344 11.969 1 95.19 50 MET B N 1
ATOM 1333 C CA . MET B 1 50 ? 4.332 0.291 11.578 1 95.19 50 MET B CA 1
ATOM 1334 C C . MET B 1 50 ? 4.844 1.211 12.68 1 95.19 50 MET B C 1
ATOM 1336 O O . MET B 1 50 ? 6.047 1.259 12.945 1 95.19 50 MET B O 1
ATOM 1340 N N . ASN B 1 51 ? 3.904 1.869 13.227 1 97.12 51 ASN B N 1
ATOM 1341 C CA . ASN B 1 51 ? 4.273 2.697 14.375 1 97.12 51 ASN B CA 1
ATOM 1342 C C . ASN B 1 51 ? 4.93 1.872 15.477 1 97.12 51 ASN B C 1
ATOM 1344 O O . ASN B 1 51 ? 5.949 2.275 16.031 1 97.12 51 ASN B O 1
ATOM 1348 N N . ASP B 1 52 ? 4.379 0.713 15.758 1 94.62 52 ASP B N 1
ATOM 1349 C CA . ASP B 1 52 ? 4.875 -0.162 16.812 1 94.62 52 ASP B CA 1
ATOM 1350 C C . ASP B 1 52 ? 6.266 -0.693 16.484 1 94.62 52 ASP B C 1
ATOM 1352 O O . ASP B 1 52 ? 7.012 -1.102 17.375 1 94.62 52 ASP B O 1
ATOM 1356 N N . HIS B 1 53 ? 6.547 -0.599 15.227 1 93.62 53 HIS B N 1
ATOM 1357 C CA . HIS B 1 53 ? 7.859 -1.075 14.805 1 93.62 53 HIS B CA 1
ATOM 1358 C C . HIS B 1 53 ? 8.844 0.08 14.648 1 93.62 53 HIS B C 1
ATOM 1360 O O . HIS B 1 53 ? 9.922 -0.088 14.07 1 93.62 53 HIS B O 1
ATOM 1366 N N . GLY B 1 54 ? 8.367 1.303 14.992 1 95.44 54 GLY B N 1
ATOM 1367 C CA . GLY B 1 54 ? 9.305 2.408 15.117 1 95.44 54 GLY B CA 1
ATOM 1368 C C . GLY B 1 54 ? 9.312 3.326 13.906 1 95.44 54 GLY B C 1
ATOM 1369 O O . GLY B 1 54 ? 10.117 4.254 13.836 1 95.44 54 GLY B O 1
ATOM 1370 N N . PHE B 1 55 ? 8.398 3.113 13.023 1 96.19 55 PHE B N 1
ATOM 1371 C CA . PHE B 1 55 ? 8.336 3.967 11.844 1 96.19 55 PHE B CA 1
ATOM 1372 C C . PHE B 1 55 ? 7.438 5.172 12.094 1 96.19 55 PHE B C 1
ATOM 1374 O O . PHE B 1 55 ? 6.391 5.051 12.742 1 96.19 55 PHE B O 1
ATOM 1381 N N . VAL B 1 56 ? 7.891 6.242 11.547 1 98.12 56 VAL B N 1
ATOM 1382 C CA . VAL B 1 56 ? 7.012 7.406 11.492 1 98.12 56 VAL B CA 1
ATOM 1383 C C . VAL B 1 56 ? 6.207 7.391 10.195 1 98.12 56 VAL B C 1
ATOM 1385 O O . VAL B 1 56 ? 6.777 7.469 9.102 1 98.12 56 VAL B O 1
ATOM 1388 N N . VAL B 1 57 ? 4.875 7.301 10.352 1 98.31 57 VAL B N 1
ATOM 1389 C CA . VAL B 1 57 ? 4.012 7.184 9.188 1 98.31 57 VAL B CA 1
ATOM 1390 C C . VAL B 1 57 ? 3.26 8.492 8.961 1 98.31 57 VAL B C 1
ATOM 1392 O O . VAL B 1 57 ? 2.711 9.07 9.906 1 98.31 57 VAL B O 1
ATOM 1395 N N . CYS B 1 58 ? 3.273 8.969 7.727 1 98.44 58 CYS B N 1
ATOM 1396 C CA . CYS B 1 58 ? 2.41 10.07 7.328 1 98.44 58 CYS B CA 1
ATOM 1397 C C . CYS B 1 58 ? 1.093 9.555 6.758 1 98.44 58 CYS B C 1
ATOM 1399 O O . CYS B 1 58 ? 1.073 8.922 5.703 1 98.44 58 CYS B O 1
ATOM 1401 N N . ALA B 1 59 ? 0.02 9.852 7.445 1 98.31 59 ALA B N 1
ATOM 1402 C CA . ALA B 1 59 ? -1.301 9.367 7.059 1 98.31 59 ALA B CA 1
ATOM 1403 C C . ALA B 1 59 ? -2.025 10.391 6.184 1 98.31 59 ALA B C 1
ATOM 1405 O O . ALA B 1 59 ? -2.049 11.578 6.5 1 98.31 59 ALA B O 1
ATOM 1406 N N . PHE B 1 60 ? -2.633 9.875 5.102 1 96.38 60 PHE B N 1
ATOM 1407 C CA . PHE B 1 60 ? -3.455 10.695 4.219 1 96.38 60 PHE B CA 1
ATOM 1408 C C . PHE B 1 60 ? -4.68 9.922 3.75 1 96.38 60 PHE B C 1
ATOM 1410 O O . PHE B 1 60 ? -4.629 8.695 3.594 1 96.38 60 PHE B O 1
ATOM 1417 N N . ASN B 1 61 ? -5.723 10.711 3.555 1 94.88 61 ASN B N 1
ATOM 1418 C CA . ASN B 1 61 ? -6.977 10.172 3.045 1 94.88 61 ASN B CA 1
ATOM 1419 C C . ASN B 1 61 ? -7.746 11.203 2.229 1 94.88 61 ASN B C 1
ATOM 1421 O O . ASN B 1 61 ? -7.594 12.406 2.443 1 94.88 61 ASN B O 1
ATOM 1425 N N . ARG B 1 62 ? -8.438 10.648 1.354 1 90.19 62 ARG B N 1
ATOM 1426 C CA . ARG B 1 62 ? -9.242 11.547 0.533 1 90.19 62 ARG B CA 1
ATOM 1427 C C . ARG B 1 62 ? -10.141 12.422 1.4 1 90.19 62 ARG B C 1
ATOM 1429 O O . ARG B 1 62 ? -10.211 13.641 1.202 1 90.19 62 ARG B O 1
ATOM 1436 N N . THR B 1 63 ? -10.812 11.781 2.348 1 91.06 63 THR B N 1
ATOM 1437 C CA . THR B 1 63 ? -11.586 12.531 3.33 1 91.06 63 THR B CA 1
ATOM 1438 C C . THR B 1 63 ? -10.703 12.977 4.488 1 91.06 63 THR B C 1
ATOM 1440 O O . THR B 1 63 ? -10.328 12.164 5.336 1 91.06 63 THR B O 1
ATOM 1443 N N . VAL B 1 64 ? -10.492 14.227 4.559 1 92.25 64 VAL B N 1
ATOM 1444 C CA . VAL B 1 64 ? -9.508 14.781 5.48 1 92.25 64 VAL B CA 1
ATOM 1445 C C . VAL B 1 64 ? -9.961 14.562 6.918 1 92.25 64 VAL B C 1
ATOM 1447 O O . VAL B 1 64 ? -9.141 14.336 7.809 1 92.25 64 VAL B O 1
ATOM 1450 N N . SER B 1 65 ? -11.203 14.617 7.133 1 96.31 65 SER B N 1
ATOM 1451 C CA . SER B 1 65 ? -11.711 14.453 8.492 1 96.31 65 SER B CA 1
ATOM 1452 C C . SER B 1 65 ? -11.344 13.086 9.055 1 96.31 65 SER B C 1
ATOM 1454 O O . SER B 1 65 ? -11.188 12.93 10.273 1 96.31 65 SER B O 1
ATOM 1456 N N . LYS B 1 66 ? -11.188 12.086 8.227 1 95.25 66 LYS B N 1
ATOM 1457 C CA . LYS B 1 66 ? -10.781 10.75 8.672 1 95.25 66 LYS B CA 1
ATOM 1458 C C . LYS B 1 66 ? -9.367 10.766 9.242 1 95.25 66 LYS B C 1
ATOM 1460 O O . LYS B 1 66 ? -9.062 10.023 10.18 1 95.25 66 LYS B O 1
ATOM 1465 N N . VAL B 1 67 ? -8.555 11.617 8.695 1 97.38 67 VAL B N 1
ATOM 1466 C CA . VAL B 1 67 ? -7.195 11.758 9.203 1 97.38 67 VAL B CA 1
ATOM 1467 C C . VAL B 1 67 ? -7.227 12.328 10.617 1 97.38 67 VAL B C 1
ATOM 1469 O O . VAL B 1 67 ? -6.59 11.789 11.523 1 97.38 67 VAL B O 1
ATOM 1472 N N . ASP B 1 68 ? -7.996 13.367 10.758 1 97.94 68 ASP B N 1
ATOM 1473 C CA . ASP B 1 68 ? -8.102 14.016 12.062 1 97.94 68 ASP B CA 1
ATOM 1474 C C . ASP B 1 68 ? -8.672 13.062 13.109 1 97.94 68 ASP B C 1
ATOM 1476 O O . ASP B 1 68 ? -8.18 13 14.234 1 97.94 68 ASP B O 1
ATOM 1480 N N . GLU B 1 69 ? -9.695 12.375 12.688 1 98.12 69 GLU B N 1
ATOM 1481 C CA . GLU B 1 69 ? -10.312 11.406 13.594 1 98.12 69 GLU B CA 1
ATOM 1482 C C . GLU B 1 69 ? -9.328 10.312 13.992 1 98.12 69 GLU B C 1
ATOM 1484 O O . GLU B 1 69 ? -9.242 9.938 15.164 1 98.12 69 GLU B O 1
ATOM 1489 N N . PHE B 1 70 ? -8.625 9.828 13.047 1 98.38 70 PHE B N 1
ATOM 1490 C CA . PHE B 1 70 ? -7.645 8.781 13.289 1 98.38 70 PHE B CA 1
ATOM 1491 C C . PHE B 1 70 ? -6.578 9.25 14.266 1 98.38 70 PHE B C 1
ATOM 1493 O O . PHE B 1 70 ? -6.219 8.531 15.195 1 98.38 70 PHE B O 1
ATOM 1500 N N . LEU B 1 71 ? -6.074 10.477 14.133 1 98.19 71 LEU B N 1
ATOM 1501 C CA . LEU B 1 71 ? -5.016 11.031 14.969 1 98.19 71 LEU B CA 1
ATOM 1502 C C . LEU B 1 71 ? -5.52 11.281 16.391 1 98.19 71 LEU B C 1
ATOM 1504 O O . LEU B 1 71 ? -4.766 11.148 17.344 1 98.19 71 LEU B O 1
ATOM 1508 N N . ALA B 1 72 ? -6.77 11.57 16.438 1 98.19 72 ALA B N 1
ATOM 1509 C CA . ALA B 1 72 ? -7.352 11.945 17.719 1 98.19 72 ALA B CA 1
ATOM 1510 C C . ALA B 1 72 ? -7.75 10.703 18.516 1 98.19 72 ALA B C 1
ATOM 1512 O O . ALA B 1 72 ? -7.977 10.789 19.734 1 98.19 72 ALA B O 1
ATOM 1513 N N . ASN B 1 73 ? -7.848 9.523 17.875 1 97.88 73 ASN B N 1
ATOM 1514 C CA . ASN B 1 73 ? -8.344 8.312 18.531 1 97.88 73 ASN B CA 1
ATOM 1515 C C . ASN B 1 73 ? -7.328 7.18 18.453 1 97.88 73 ASN B C 1
ATOM 1517 O O . ASN B 1 73 ? -6.438 7.078 19.297 1 97.88 73 ASN B O 1
ATOM 1521 N N . GLU B 1 74 ? -7.398 6.375 17.406 1 97.12 74 GLU B N 1
ATOM 1522 C CA . GLU B 1 74 ? -6.586 5.168 17.312 1 97.12 74 GLU B CA 1
ATOM 1523 C C . GLU B 1 74 ? -5.098 5.5 17.344 1 97.12 74 GLU B C 1
ATOM 1525 O O . GLU B 1 74 ? -4.297 4.727 17.875 1 97.12 74 GLU B O 1
ATOM 1530 N N . ALA B 1 75 ? -4.727 6.637 16.812 1 98.31 75 ALA B N 1
ATOM 1531 C CA . ALA B 1 75 ? -3.309 6.965 16.688 1 98.31 75 ALA B CA 1
ATOM 1532 C C . ALA B 1 75 ? -2.883 7.973 17.75 1 98.31 75 ALA B C 1
ATOM 1534 O O . ALA B 1 75 ? -1.806 8.562 17.656 1 98.31 75 ALA B O 1
ATOM 1535 N N . LYS B 1 76 ? -3.75 8.211 18.656 1 97.56 76 LYS B N 1
ATOM 1536 C CA . LYS B 1 76 ? -3.404 9.125 19.734 1 97.56 76 LYS B CA 1
ATOM 1537 C C . LYS B 1 76 ? -2.186 8.633 20.516 1 97.56 76 LYS B C 1
ATOM 1539 O O . LYS B 1 76 ? -2.109 7.453 20.875 1 97.56 76 LYS B O 1
ATOM 1544 N N . GLY B 1 77 ? -1.19 9.578 20.656 1 96.69 77 GLY B N 1
ATOM 1545 C CA . GLY B 1 77 ? -0.005 9.2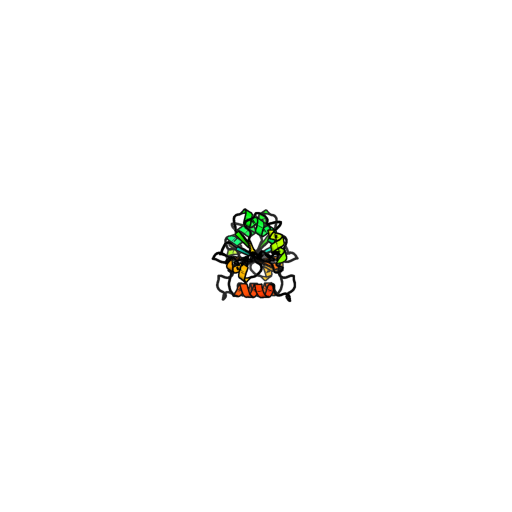34 21.422 1 96.69 77 GLY B CA 1
ATOM 1546 C C . GLY B 1 77 ? 1.05 8.516 20.609 1 96.69 77 GLY B C 1
ATOM 1547 O O . GLY B 1 77 ? 2.082 8.102 21.141 1 96.69 77 GLY B O 1
ATOM 1548 N N . THR B 1 78 ? 0.816 8.258 19.406 1 98 78 THR B N 1
ATOM 1549 C CA . THR B 1 78 ? 1.783 7.629 18.516 1 98 78 THR B CA 1
ATOM 1550 C C . THR B 1 78 ? 2.619 8.68 17.797 1 98 78 THR B C 1
ATOM 1552 O O . THR B 1 78 ? 2.436 9.883 18.016 1 98 78 THR B O 1
ATOM 1555 N N . LYS B 1 79 ? 3.514 8.25 16.969 1 97.94 79 LYS B N 1
ATOM 1556 C CA . LYS B 1 79 ? 4.363 9.164 16.203 1 97.94 79 LYS B CA 1
ATOM 1557 C C . LYS B 1 79 ? 3.764 9.438 14.828 1 97.94 79 LYS B C 1
ATOM 1559 O O . LYS B 1 79 ? 4.395 10.094 13.992 1 97.94 79 LYS B O 1
ATOM 1564 N N . VAL B 1 80 ? 2.559 8.953 14.609 1 98.38 80 VAL B N 1
ATOM 1565 C CA . VAL B 1 80 ? 1.898 9.125 13.32 1 98.38 80 VAL B CA 1
ATOM 1566 C C . VAL B 1 80 ? 1.642 10.609 13.062 1 98.38 80 VAL B C 1
ATOM 1568 O O . VAL B 1 80 ? 1.215 11.336 13.961 1 98.38 80 VAL B O 1
ATOM 1571 N N . VAL B 1 81 ? 1.894 11.055 11.836 1 98.12 81 VAL B N 1
ATOM 1572 C CA . VAL B 1 81 ? 1.585 12.422 11.445 1 98.12 81 VAL B CA 1
ATOM 1573 C C . VAL B 1 81 ? 0.536 12.422 10.336 1 98.12 81 VAL B C 1
ATOM 1575 O O . VAL B 1 81 ? 0.466 11.477 9.547 1 98.12 81 VAL B O 1
ATOM 1578 N N . GLY B 1 82 ? -0.24 13.477 10.344 1 97.75 82 GLY B N 1
ATOM 1579 C CA . GLY B 1 82 ? -1.285 13.594 9.336 1 97.75 82 GLY B CA 1
ATOM 1580 C C . GLY B 1 82 ? -0.989 14.641 8.281 1 97.75 82 GLY B C 1
ATOM 1581 O O . GLY B 1 82 ? -0.223 15.57 8.523 1 97.75 82 GLY B O 1
ATOM 1582 N N . ALA B 1 83 ? -1.551 14.391 7.125 1 97 83 ALA B N 1
ATOM 1583 C CA . ALA B 1 83 ? -1.532 15.391 6.055 1 97 83 ALA B CA 1
ATOM 1584 C C . ALA B 1 83 ? -2.941 15.656 5.535 1 97 83 ALA B C 1
ATOM 1586 O O . ALA B 1 83 ? -3.787 14.766 5.52 1 97 83 ALA B O 1
ATOM 1587 N N . HIS B 1 84 ? -3.148 16.891 5.105 1 96 84 HIS B N 1
ATOM 1588 C CA . HIS B 1 84 ? -4.48 17.281 4.664 1 96 84 HIS B CA 1
ATOM 1589 C C . HIS B 1 84 ? -4.504 17.547 3.164 1 96 84 HIS B C 1
ATOM 1591 O O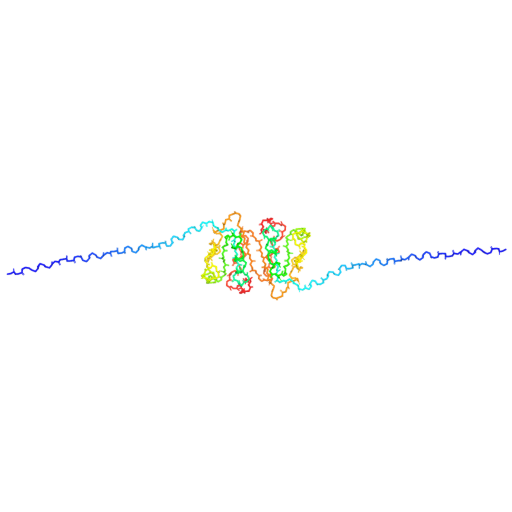 . HIS B 1 84 ? -5.52 18 2.629 1 96 84 HIS B O 1
ATOM 1597 N N . SER B 1 85 ? -3.375 17.375 2.559 1 93.06 85 SER B N 1
ATOM 1598 C CA . SER B 1 85 ? -3.232 17.422 1.107 1 93.06 85 SER B CA 1
ATOM 1599 C C . SER B 1 85 ? -2.098 16.531 0.636 1 93.06 85 SER B C 1
ATOM 1601 O O . SER B 1 85 ? -1.227 16.156 1.424 1 93.06 85 SER B O 1
ATOM 1603 N N . LEU B 1 86 ? -2.137 16.188 -0.597 1 92.31 86 LEU B N 1
ATOM 1604 C CA . LEU B 1 86 ? -1.074 15.367 -1.171 1 92.31 86 LEU B CA 1
ATOM 1605 C C . LEU B 1 86 ? 0.27 16.094 -1.085 1 92.31 86 LEU B C 1
ATOM 1607 O O . LEU B 1 86 ? 1.286 15.469 -0.758 1 92.31 86 LEU B O 1
ATOM 1611 N N . GLU B 1 87 ? 0.264 17.344 -1.393 1 92.44 87 GLU B N 1
ATOM 1612 C CA . GLU B 1 87 ? 1.482 18.156 -1.328 1 92.44 87 GLU B CA 1
ATOM 1613 C C . GLU B 1 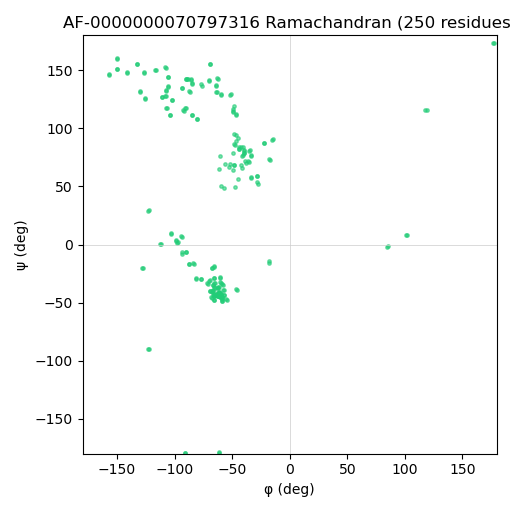87 ? 2.068 18.156 0.08 1 92.44 87 GLU B C 1
ATOM 1615 O O . GLU B 1 87 ? 3.279 17.984 0.254 1 92.44 87 GLU B O 1
ATOM 1620 N N . GLU B 1 88 ? 1.222 18.359 0.977 1 95.25 88 GLU B N 1
ATOM 1621 C CA . GLU B 1 88 ? 1.673 18.328 2.365 1 95.25 88 GLU B CA 1
ATOM 1622 C C . GLU B 1 88 ? 2.23 16.953 2.73 1 95.25 88 GLU B C 1
ATOM 1624 O O . GLU B 1 88 ? 3.26 16.859 3.4 1 95.25 88 GLU B O 1
ATOM 1629 N N . MET B 1 89 ? 1.585 15.898 2.299 1 95.44 89 MET B N 1
ATOM 1630 C CA . MET B 1 89 ? 2.037 14.539 2.586 1 95.44 89 MET B CA 1
ATOM 1631 C C . MET B 1 89 ? 3.445 14.312 2.051 1 95.44 89 MET B C 1
ATOM 1633 O O . MET B 1 89 ? 4.324 13.852 2.781 1 95.44 89 MET B O 1
ATOM 1637 N N . VAL B 1 90 ? 3.676 14.656 0.86 1 94.88 90 VAL B N 1
ATOM 1638 C CA . VAL B 1 90 ? 4.961 14.438 0.207 1 94.88 90 VAL B CA 1
ATOM 1639 C C . VAL B 1 90 ? 6.043 15.266 0.9 1 94.88 90 VAL B C 1
ATOM 1641 O O . VAL B 1 90 ? 7.176 14.812 1.06 1 94.88 90 VAL B O 1
ATOM 1644 N N . SER B 1 91 ? 5.715 16.438 1.324 1 95.44 91 SER B N 1
ATOM 1645 C CA . SER B 1 91 ? 6.68 17.328 1.96 1 95.44 91 SER B CA 1
ATOM 1646 C C . SER B 1 91 ? 7.133 16.781 3.311 1 95.44 91 SER B C 1
ATOM 1648 O O . SER B 1 91 ? 8.203 17.141 3.803 1 95.44 91 SER B O 1
ATOM 1650 N N . LYS B 1 92 ? 6.379 15.93 3.865 1 97.12 92 LYS B N 1
ATOM 1651 C CA . LYS B 1 92 ? 6.688 15.391 5.188 1 97.12 92 LYS B CA 1
ATOM 1652 C C . LYS B 1 92 ? 7.547 14.133 5.082 1 97.12 92 LYS B C 1
ATOM 1654 O O . LYS B 1 92 ? 8.039 13.625 6.09 1 97.12 92 LYS B O 1
ATOM 1659 N N . LEU B 1 93 ? 7.777 13.641 3.906 1 96.5 93 LEU B N 1
ATOM 1660 C CA . LEU B 1 93 ? 8.484 12.383 3.693 1 96.5 93 LEU B CA 1
ATOM 1661 C C . LEU B 1 93 ? 9.992 12.609 3.621 1 96.5 93 LEU B C 1
ATOM 1663 O O . LEU B 1 93 ? 10.453 13.516 2.924 1 96.5 93 LEU B O 1
ATOM 1667 N N . LYS B 1 94 ? 10.602 11.766 4.383 1 96 94 LYS B N 1
ATOM 1668 C CA . LYS B 1 94 ? 12.047 11.664 4.188 1 96 94 LYS B CA 1
ATOM 1669 C C . LYS B 1 94 ? 12.375 11.016 2.85 1 96 94 LYS B C 1
ATOM 1671 O O . LYS B 1 94 ? 11.578 10.25 2.311 1 96 94 LYS B O 1
ATOM 1676 N N . LYS B 1 95 ? 13.562 11.359 2.406 1 92.62 95 LYS B N 1
ATOM 1677 C CA . LYS B 1 95 ? 14.039 10.688 1.204 1 92.62 95 LYS B CA 1
ATOM 1678 C C . LYS B 1 95 ? 14.719 9.367 1.552 1 92.62 95 LYS B C 1
ATOM 1680 O O . LYS B 1 95 ? 15.445 9.273 2.541 1 92.62 95 LYS B O 1
ATOM 1685 N N . PRO B 1 96 ? 14.555 8.305 0.776 1 91.75 96 PRO B N 1
ATOM 1686 C CA . PRO B 1 96 ? 13.68 8.18 -0.39 1 91.75 96 PRO B CA 1
ATOM 1687 C C . PRO B 1 96 ? 12.195 8.164 -0.015 1 91.75 96 PRO B C 1
ATOM 1689 O O . PRO B 1 96 ? 11.82 7.547 0.985 1 91.75 96 PRO B O 1
ATOM 1692 N N . ARG B 1 97 ? 11.352 8.805 -0.804 1 94.06 97 ARG B N 1
ATOM 1693 C CA . ARG B 1 97 ? 9.93 8.977 -0.505 1 94.06 97 ARG B CA 1
ATOM 1694 C C . ARG B 1 97 ? 9.141 7.723 -0.864 1 94.06 97 ARG B C 1
ATOM 1696 O O . ARG B 1 97 ? 8.93 7.434 -2.043 1 94.06 97 ARG B O 1
ATOM 1703 N N . ARG B 1 98 ? 8.703 7.016 0.144 1 94.12 98 ARG B N 1
ATOM 1704 C CA . ARG B 1 98 ? 7.941 5.789 -0.036 1 94.12 98 ARG B CA 1
ATOM 1705 C C . ARG B 1 98 ? 6.465 6.008 0.287 1 94.12 98 ARG B C 1
ATOM 1707 O O . ARG B 1 98 ? 6.133 6.641 1.292 1 94.12 98 ARG B O 1
ATOM 1714 N N . ILE B 1 99 ? 5.68 5.441 -0.617 1 95.19 99 ILE B N 1
ATOM 1715 C CA . ILE B 1 99 ? 4.238 5.605 -0.452 1 95.19 99 ILE B CA 1
ATOM 1716 C C . ILE B 1 99 ? 3.551 4.246 -0.543 1 95.19 99 ILE B C 1
ATOM 1718 O O . ILE B 1 99 ? 3.852 3.447 -1.436 1 95.19 99 ILE B O 1
ATOM 1722 N N . ILE B 1 100 ? 2.699 3.996 0.394 1 95.62 100 ILE B N 1
ATOM 1723 C CA . ILE B 1 100 ? 1.791 2.854 0.35 1 95.62 100 ILE B CA 1
ATOM 1724 C C . ILE B 1 100 ? 0.394 3.322 -0.05 1 95.62 100 ILE B C 1
ATOM 1726 O O . ILE B 1 100 ? -0.175 4.215 0.584 1 95.62 100 ILE B O 1
ATOM 1730 N N . LEU B 1 101 ? -0.106 2.73 -1.083 1 94.31 101 LEU B N 1
ATOM 1731 C CA . LEU B 1 101 ? -1.462 3.012 -1.542 1 94.31 101 LEU B CA 1
ATOM 1732 C C . LEU B 1 101 ? -2.375 1.812 -1.31 1 94.31 101 LEU B C 1
ATOM 1734 O O . LEU B 1 101 ? -2.053 0.694 -1.716 1 94.31 101 LEU B O 1
ATOM 1738 N N . LEU B 1 102 ? -3.469 2.037 -0.65 1 94.06 102 LEU B N 1
ATOM 1739 C CA . LEU B 1 102 ? -4.492 1.017 -0.462 1 94.06 102 LEU B CA 1
ATOM 1740 C C . LEU B 1 102 ? -5.688 1.269 -1.378 1 94.06 102 LEU B C 1
ATOM 1742 O O . LEU B 1 102 ? -6.426 2.236 -1.188 1 94.06 102 LEU B O 1
ATOM 1746 N N . VAL B 1 103 ? -5.82 0.353 -2.35 1 91.56 103 VAL B N 1
ATOM 1747 C CA . VAL B 1 103 ? -6.828 0.615 -3.375 1 91.56 103 VAL B CA 1
ATOM 1748 C C . VAL B 1 103 ? -7.672 -0.637 -3.602 1 91.56 103 VAL B C 1
ATOM 1750 O O . VAL B 1 103 ? -7.242 -1.749 -3.285 1 91.56 103 VAL B O 1
ATOM 1753 N N . LYS B 1 104 ? -8.82 -0.412 -4.062 1 89.62 104 LYS B N 1
ATOM 1754 C CA . LYS B 1 104 ? -9.664 -1.502 -4.543 1 89.62 104 LYS B CA 1
ATOM 1755 C C . LYS B 1 104 ? -9.336 -1.854 -5.992 1 89.62 104 LYS B C 1
ATOM 1757 O O . LYS B 1 104 ? -9.133 -0.964 -6.82 1 89.62 104 LYS B O 1
ATOM 1762 N N . ALA B 1 105 ? -9.328 -3.105 -6.164 1 88.5 105 ALA B N 1
ATOM 1763 C CA . ALA B 1 105 ? -9.078 -3.527 -7.539 1 88.5 105 ALA B CA 1
ATOM 1764 C C . ALA B 1 105 ? -10.18 -3.035 -8.477 1 88.5 105 ALA B C 1
ATOM 1766 O O . ALA B 1 105 ? -11.352 -3.01 -8.102 1 88.5 105 ALA B O 1
ATOM 1767 N N . GLY B 1 106 ? -9.812 -2.648 -9.648 1 86.81 106 GLY B N 1
ATOM 1768 C CA . GLY B 1 106 ? -10.656 -2.16 -10.719 1 86.81 106 GLY B CA 1
ATOM 1769 C C . GLY B 1 106 ? -9.875 -1.738 -11.953 1 86.81 106 GLY B C 1
ATOM 1770 O O . GLY B 1 106 ? -8.641 -1.714 -11.93 1 86.81 106 GLY B O 1
ATOM 1771 N N . GLN B 1 107 ? -10.555 -1.438 -12.922 1 87.19 107 GLN B N 1
ATOM 1772 C CA . GLN B 1 107 ? -9.93 -1.162 -14.211 1 87.19 107 GLN B CA 1
ATOM 1773 C C . GLN B 1 107 ? -8.945 -0.004 -14.102 1 87.19 107 GLN B C 1
ATOM 1775 O O . GLN B 1 107 ? -7.855 -0.058 -14.68 1 87.19 107 GLN B O 1
ATOM 1780 N N . ALA B 1 108 ? -9.328 1.043 -13.445 1 83.12 108 ALA B N 1
ATOM 1781 C CA . ALA B 1 108 ? -8.461 2.211 -13.312 1 83.12 108 ALA B CA 1
ATOM 1782 C C . ALA B 1 108 ? -7.148 1.843 -12.625 1 83.12 108 ALA B C 1
ATOM 1784 O O . ALA B 1 108 ? -6.074 2.264 -13.062 1 83.12 108 ALA B O 1
ATOM 1785 N N . VAL B 1 109 ? -7.277 1.062 -11.586 1 87.75 109 VAL B N 1
ATOM 1786 C CA . VAL B 1 109 ? -6.094 0.651 -10.836 1 87.75 109 VAL B CA 1
ATOM 1787 C C . VAL B 1 109 ? -5.25 -0.298 -11.688 1 87.75 109 VAL B C 1
ATOM 1789 O O . VAL B 1 109 ? -4.027 -0.156 -11.766 1 87.75 109 VAL B O 1
ATOM 1792 N N . ASP B 1 110 ? -5.898 -1.147 -12.367 1 88.75 110 ASP B N 1
ATOM 1793 C CA . ASP B 1 110 ? -5.191 -2.086 -13.234 1 88.75 110 ASP B CA 1
ATOM 1794 C C . ASP B 1 110 ? -4.387 -1.351 -14.305 1 88.75 110 ASP B C 1
ATOM 1796 O O . ASP B 1 110 ? -3.227 -1.683 -14.547 1 88.75 110 ASP B O 1
ATOM 1800 N N . ASP B 1 111 ? -4.965 -0.433 -14.867 1 88.56 111 ASP B N 1
ATOM 1801 C CA . ASP B 1 111 ? -4.301 0.342 -15.906 1 88.56 111 ASP B CA 1
ATOM 1802 C C . ASP B 1 111 ? -3.074 1.066 -15.359 1 88.56 111 ASP B C 1
ATOM 1804 O O . ASP B 1 111 ? -2.045 1.152 -16.031 1 88.56 111 ASP B O 1
ATOM 1808 N N . PHE B 1 112 ? -3.207 1.514 -14.164 1 86 112 PHE B N 1
ATOM 1809 C CA . PHE B 1 112 ? -2.088 2.217 -13.539 1 86 112 PHE B CA 1
ATOM 1810 C C . PHE B 1 112 ? -0.928 1.263 -13.281 1 86 112 PHE B C 1
ATOM 1812 O O . PHE B 1 112 ? 0.225 1.587 -13.578 1 86 112 PHE B O 1
ATOM 1819 N N . ILE B 1 113 ? -1.249 0.193 -12.781 1 87.94 113 ILE B N 1
ATOM 1820 C CA . ILE B 1 113 ? -0.211 -0.78 -12.453 1 87.94 113 ILE B CA 1
ATOM 1821 C C . ILE B 1 113 ? 0.494 -1.226 -13.734 1 87.94 113 ILE B C 1
ATOM 1823 O O . ILE B 1 113 ? 1.721 -1.346 -13.766 1 87.94 113 ILE B O 1
ATOM 1827 N N . LYS B 1 114 ? -0.325 -1.436 -14.758 1 87.75 114 LYS B N 1
ATOM 1828 C CA . LYS B 1 114 ? 0.25 -1.83 -16.031 1 87.75 114 LYS B CA 1
ATOM 1829 C C . LYS B 1 114 ? 1.247 -0.787 -16.531 1 87.75 114 LYS B C 1
ATOM 1831 O O . LYS B 1 114 ? 2.273 -1.134 -17.125 1 87.75 114 LYS B O 1
ATOM 1836 N N . LYS B 1 115 ? 0.963 0.4 -16.25 1 83.94 115 LYS B N 1
ATOM 1837 C CA . LYS B 1 115 ? 1.862 1.479 -16.641 1 83.94 115 LYS B CA 1
ATOM 1838 C C . LYS B 1 115 ? 3.137 1.47 -15.812 1 83.94 115 LYS B C 1
ATOM 1840 O O . LYS B 1 115 ? 4.215 1.797 -16.312 1 83.94 115 LYS B O 1
ATOM 1845 N N . LEU B 1 116 ? 2.971 1.083 -14.617 1 81.5 116 LEU B N 1
ATOM 1846 C CA . LEU B 1 116 ? 4.098 1.104 -13.688 1 81.5 116 LEU B CA 1
ATOM 1847 C C . LEU B 1 116 ? 5.039 -0.064 -13.953 1 81.5 116 LEU B C 1
ATOM 1849 O O . LEU B 1 116 ? 6.242 0.028 -13.688 1 81.5 116 LEU B O 1
ATOM 1853 N N . VAL B 1 117 ? 4.484 -1.132 -14.438 1 76.06 117 VAL B N 1
ATOM 1854 C CA . VAL B 1 117 ? 5.293 -2.338 -14.57 1 76.06 117 VAL B CA 1
ATOM 1855 C C . VAL B 1 117 ? 5.895 -2.406 -15.969 1 76.06 117 VAL B C 1
ATOM 1857 O O . VAL B 1 117 ? 6.695 -3.297 -16.266 1 76.06 117 VAL B O 1
ATOM 1860 N N . ARG B 1 118 ? 5.488 -1.485 -16.828 1 73.31 118 ARG B N 1
ATOM 1861 C CA . ARG B 1 118 ? 6.094 -1.462 -18.156 1 73.31 118 ARG B CA 1
ATOM 1862 C C . ARG B 1 118 ? 7.582 -1.139 -18.078 1 73.31 118 ARG B C 1
ATOM 1864 O O . ARG B 1 118 ? 7.996 -0.284 -17.281 1 73.31 118 ARG B O 1
ATOM 1871 N N . PRO B 1 119 ? 8.398 -1.936 -18.766 1 61.47 119 PRO B N 1
ATOM 1872 C CA . PRO B 1 119 ? 9.859 -1.816 -18.734 1 61.47 119 PRO B CA 1
ATOM 1873 C C . PRO B 1 119 ? 10.336 -0.375 -18.891 1 61.47 119 PRO B C 1
ATOM 1875 O O . PRO B 1 119 ? 11.398 -0.011 -18.391 1 61.47 119 PRO B O 1
ATOM 1878 N N . ALA B 1 120 ? 9.719 0.321 -19.688 1 55.12 120 ALA B N 1
ATOM 1879 C CA . ALA B 1 120 ? 10.258 1.643 -20 1 55.12 120 ALA B CA 1
ATOM 1880 C C . ALA B 1 120 ? 10.219 2.557 -18.781 1 55.12 120 ALA B C 1
ATOM 1882 O O . ALA B 1 120 ? 10.883 3.598 -18.75 1 55.12 120 ALA B O 1
ATOM 1883 N N . LEU B 1 121 ? 9.328 2.309 -17.984 1 54.94 121 LEU B N 1
ATOM 1884 C CA . LEU B 1 121 ? 9.234 3.232 -16.859 1 54.94 121 LEU B CA 1
ATOM 1885 C C . LEU B 1 121 ? 10.32 2.951 -15.836 1 54.94 121 LEU B C 1
ATOM 1887 O O . LEU B 1 121 ? 10.742 1.805 -15.664 1 54.94 121 LEU B O 1
ATOM 1891 N N . SER B 1 122 ? 10.945 3.955 -15.297 1 53.94 122 SER B N 1
ATOM 1892 C CA . SER B 1 122 ? 12.094 3.943 -14.398 1 53.94 122 SER B CA 1
ATOM 1893 C C . SER B 1 122 ? 11.906 2.926 -13.281 1 53.94 122 SER B C 1
ATOM 1895 O O . SER B 1 122 ? 10.82 2.803 -12.719 1 53.94 122 SER B O 1
ATOM 1897 N N . PRO B 1 123 ? 12.68 1.894 -13.281 1 50.81 123 PRO B N 1
ATOM 1898 C CA . PRO B 1 123 ? 12.82 0.848 -12.266 1 50.81 123 PRO B CA 1
ATOM 1899 C C . PRO B 1 123 ? 12.266 1.269 -10.906 1 50.81 123 PRO B C 1
ATOM 1901 O O . PRO B 1 123 ? 12.008 0.418 -10.047 1 50.81 123 PRO B O 1
ATOM 1904 N N . LEU B 1 124 ? 12.047 2.633 -10.766 1 52.03 124 LEU B N 1
ATOM 1905 C CA . LEU B 1 124 ? 12.062 3.199 -9.422 1 52.03 124 LEU B CA 1
ATOM 1906 C C . LEU B 1 124 ? 10.641 3.342 -8.875 1 52.03 124 LEU B C 1
ATOM 1908 O O . LEU B 1 124 ? 10.453 3.76 -7.73 1 52.03 124 LEU B O 1
ATOM 1912 N N . LEU B 1 125 ? 9.648 2.869 -9.734 1 55.59 125 LEU B N 1
ATOM 1913 C CA . LEU B 1 125 ? 8.383 3.379 -9.227 1 55.59 125 LEU B CA 1
ATOM 1914 C C . LEU B 1 125 ? 7.797 2.432 -8.18 1 55.59 125 LEU B C 1
ATOM 1916 O O . LEU B 1 125 ? 7.039 2.855 -7.305 1 55.59 125 LEU B O 1
ATOM 1920 N N . LEU B 1 126 ? 8.375 1.21 -8.227 1 64.44 126 LEU B N 1
ATOM 1921 C CA . LEU B 1 126 ? 7.93 0.267 -7.207 1 64.44 126 LEU B CA 1
ATOM 1922 C C . LEU B 1 126 ? 9.016 0.034 -6.164 1 64.44 126 LEU B C 1
ATOM 1924 O O . LEU B 1 126 ? 10.203 -0.033 -6.504 1 64.44 126 LEU B O 1
ATOM 1928 N N . VAL B 1 127 ? 8.688 0.182 -4.957 1 67.5 127 VAL B N 1
ATOM 1929 C CA . VAL B 1 127 ? 9.633 -0.11 -3.891 1 67.5 127 VAL B CA 1
ATOM 1930 C C . VAL B 1 127 ? 9.797 -1.621 -3.742 1 67.5 127 VAL B C 1
ATOM 1932 O O . VAL B 1 127 ? 8.82 -2.367 -3.818 1 67.5 127 VAL B O 1
#

Sequence (254 aa):
MRGDIRSASALMRSSASRASSRVVRKKAYPEADIALIGLAVMGQNLILNMNDHGFVVCAFNRTVSKVDEFLANEAKGTKVVGAHSLEEMVSKLKKPRRIILLVKAGQAVDDFIKKLVRPALSPLLLVMRGDIRSASALMRSSASRASSRVVRKKAYPEADIALIGLAVMGQNLILNMNDHGFVVCAFNRTVSKVDEFLANEAKGTKVVGAHSLEEMVSKLKKPRRIILLVKAGQAVDDFIKKLVRPALSPLLLV